Protein AF-A0A819K386-F1 (afdb_monomer)

Radius of gyration: 31.21 Å; Cα contacts (8 Å, |Δi|>4): 264; chains: 1; bounding box: 84×100×68 Å

Solvent-accessible surface area (backbone atoms only — not comparable to full-atom values): 22527 Å² total; per-residue (Å²): 132,86,77,87,92,85,84,91,81,90,86,89,84,83,89,88,89,85,84,90,80,94,75,94,72,89,70,83,78,78,71,75,71,73,75,51,84,67,56,59,53,54,50,51,40,53,53,47,28,66,64,71,70,49,66,102,40,73,66,45,53,52,52,39,51,46,38,70,49,34,3,52,65,77,42,50,87,75,48,75,82,48,53,71,70,42,52,50,53,49,45,56,52,34,33,53,48,51,55,52,44,56,70,71,71,54,86,53,64,70,56,54,54,49,53,53,48,37,50,70,79,38,38,69,60,42,51,50,54,41,47,46,39,23,39,39,19,45,81,68,40,58,102,45,57,61,44,33,47,43,54,45,62,63,47,64,61,49,73,67,58,52,70,63,52,49,58,62,54,47,53,50,51,36,37,56,53,30,3,58,61,38,54,64,81,42,58,89,66,23,58,65,70,61,52,47,48,42,70,75,34,91,80,17,70,59,36,52,26,38,34,57,67,46,43,64,64,50,54,50,56,33,59,78,66,68,50,78,62,88,47,62,64,59,57,52,52,31,39,57,29,23,26,42,30,2,59,61,54,8,57,68,27,70,68,37,48,50,56,40,44,75,74,41,73,73,49,53,64,56,48,53,57,49,49,52,54,50,32,57,73,70,73,45,88,75,85,68,98,78,73,79,73,78,88,69,98,66,84,80,79,78,76,87,72,87,88,89,84,82,80,88,81,87,80,88,81,87,87,84,87,80,90,86,85,84,89,81,90,82,82,87,87,83,90,83,93,78,91,84,82,84,85,80,92,80,87,80,80,84,83,84,83,79,89,82,88,131

Secondary structure (DSSP, 8-state):
---------------------------------PPPHHHHHHHHHHHHHHHHT--S-HHHHHHHHHHHHHTTGGGHHHHTTS-HHHHHHHHHHHHHHHHHHHHHH---HHHHHHHHHHHHHSHHHHHHHHHHHHHHGGGG--S-HHHHHHHHHHTT--HHHHHT-HHHHHHHHHHHHHTGGGGGGGTTTS-HHHHHHHHH-TTSHHHHHHHHHHHHHHHHHHHTTT--TTSHHHHHHHHHHHHHHHHHHHHTSHHHHHHHHHHSTTHHHHHHHHHHHHHHHTT-----TT----S--------------S-------------------------------------PPPPPPPP---

Structure (mmCIF, N/CA/C/O backbone):
data_AF-A0A819K386-F1
#
_entry.id   AF-A0A819K386-F1
#
loop_
_atom_site.group_PDB
_atom_site.id
_atom_site.type_symbol
_atom_site.label_atom_id
_atom_site.label_alt_id
_atom_site.label_comp_id
_atom_site.label_asym_id
_atom_site.label_entity_id
_atom_site.label_seq_id
_atom_site.pdbx_PDB_ins_code
_atom_site.Cartn_x
_atom_site.Cartn_y
_atom_site.Cartn_z
_atom_site.occupancy
_atom_site.B_iso_or_equiv
_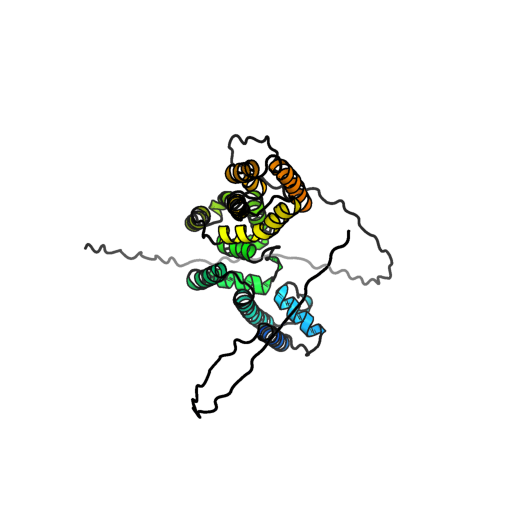atom_site.auth_seq_id
_atom_site.auth_comp_id
_atom_site.auth_asym_id
_atom_site.auth_atom_id
_atom_site.pdbx_PDB_model_num
ATOM 1 N N . MET A 1 1 ? 19.342 -57.384 -34.829 1.00 43.06 1 MET A N 1
ATOM 2 C CA . MET A 1 1 ? 20.432 -56.542 -34.282 1.00 43.06 1 MET A CA 1
ATOM 3 C C . MET A 1 1 ? 19.809 -55.556 -33.295 1.00 43.06 1 MET A C 1
ATOM 5 O O . MET A 1 1 ? 19.532 -54.428 -33.669 1.00 43.06 1 MET A O 1
ATOM 9 N N . GLU A 1 2 ? 19.406 -55.926 -32.080 1.00 42.88 2 GLU A N 1
ATOM 10 C CA . GLU A 1 2 ? 19.800 -57.057 -31.212 1.00 42.88 2 GLU A CA 1
ATOM 11 C C . GLU A 1 2 ? 21.299 -57.144 -30.908 1.00 42.88 2 GLU A C 1
ATOM 13 O O . GLU A 1 2 ? 22.059 -57.638 -31.735 1.00 42.88 2 GLU A O 1
ATOM 18 N N . THR A 1 3 ? 21.631 -56.667 -29.706 1.00 42.44 3 THR A N 1
ATOM 19 C CA . THR A 1 3 ? 22.647 -57.099 -28.717 1.00 42.44 3 THR A CA 1
ATOM 20 C C . THR A 1 3 ? 22.289 -56.283 -27.462 1.00 42.44 3 THR A C 1
ATOM 22 O O . THR A 1 3 ? 22.275 -55.056 -27.538 1.00 42.44 3 THR A O 1
ATOM 25 N N . GLU A 1 4 ? 21.677 -56.849 -26.416 1.00 42.06 4 GLU A N 1
ATOM 26 C CA . GLU A 1 4 ? 22.322 -57.563 -25.287 1.00 42.06 4 GLU A CA 1
ATOM 27 C C . GLU A 1 4 ? 23.453 -56.747 -24.619 1.00 42.06 4 GLU A C 1
ATOM 29 O O . GLU A 1 4 ? 24.396 -56.358 -25.296 1.00 42.06 4 GLU A O 1
ATOM 34 N N . VAL A 1 5 ? 23.345 -56.264 -23.367 1.00 46.22 5 VAL A N 1
ATOM 35 C CA . VAL A 1 5 ? 23.118 -56.891 -22.030 1.00 46.22 5 VAL A CA 1
ATOM 36 C C . VAL A 1 5 ? 24.431 -57.194 -21.282 1.00 46.22 5 VAL A C 1
ATOM 38 O O . VAL A 1 5 ? 25.208 -58.033 -21.711 1.00 46.22 5 VAL A O 1
ATOM 41 N N . CYS A 1 6 ? 24.605 -56.541 -20.121 1.00 36.59 6 CYS A N 1
ATOM 42 C CA . CYS A 1 6 ? 25.357 -56.946 -18.909 1.00 36.59 6 CYS A CA 1
ATOM 43 C C . CYS A 1 6 ? 24.947 -55.947 -17.792 1.00 36.59 6 CYS A C 1
ATOM 45 O O . CYS A 1 6 ? 25.057 -54.749 -18.031 1.00 36.59 6 CYS A O 1
ATOM 47 N N . LYS A 1 7 ? 24.283 -56.248 -16.660 1.00 44.72 7 LYS A N 1
ATOM 48 C CA . LYS A 1 7 ? 24.415 -57.239 -15.556 1.00 44.72 7 LYS A CA 1
ATOM 49 C C . LYS A 1 7 ? 25.536 -56.976 -14.516 1.00 44.72 7 LYS A C 1
ATOM 51 O O . LYS A 1 7 ? 26.703 -57.127 -14.839 1.00 44.72 7 LYS A O 1
ATOM 56 N N . GLU A 1 8 ? 25.086 -56.705 -13.270 1.00 36.28 8 GLU A N 1
ATOM 57 C CA . GLU A 1 8 ? 25.472 -57.338 -11.968 1.00 36.28 8 GLU A CA 1
ATOM 58 C C . GLU A 1 8 ? 26.873 -57.045 -11.335 1.00 36.28 8 GLU A C 1
ATOM 60 O O . GLU A 1 8 ? 27.845 -56.872 -12.053 1.00 36.28 8 GLU A O 1
ATOM 65 N N . THR A 1 9 ? 27.100 -56.956 -9.999 1.00 35.75 9 THR A N 1
ATOM 66 C CA . THR A 1 9 ? 26.223 -57.003 -8.783 1.00 35.75 9 THR A CA 1
ATOM 67 C C . THR A 1 9 ? 26.906 -56.503 -7.476 1.00 35.75 9 THR A C 1
ATOM 69 O O . THR A 1 9 ? 27.925 -57.067 -7.091 1.00 35.75 9 THR A O 1
ATOM 72 N N . SER A 1 10 ? 26.217 -55.641 -6.699 1.00 35.41 10 SER A N 1
ATOM 73 C CA . SER A 1 10 ? 26.019 -55.765 -5.219 1.00 35.41 10 SER A CA 1
ATOM 74 C C . SER A 1 10 ? 27.259 -55.665 -4.254 1.00 35.41 10 SER A C 1
ATOM 76 O O . SER A 1 10 ? 28.308 -55.214 -4.697 1.00 35.41 10 SER A O 1
ATOM 78 N N . PRO A 1 11 ? 27.179 -55.993 -2.928 1.00 61.22 11 PRO A N 1
ATOM 79 C CA . PRO A 1 11 ? 26.565 -55.192 -1.831 1.00 61.22 11 PRO A CA 1
ATOM 80 C C . PRO A 1 11 ? 27.406 -55.099 -0.500 1.00 61.22 11 PRO A C 1
ATOM 82 O O . PRO A 1 11 ? 28.569 -55.482 -0.484 1.00 61.22 11 PRO A O 1
ATOM 85 N N . LEU A 1 12 ? 26.757 -54.721 0.634 1.00 36.84 12 LEU A N 1
ATOM 86 C CA . LEU A 1 12 ? 27.193 -54.773 2.072 1.00 36.84 12 LEU A CA 1
ATOM 87 C C . LEU A 1 12 ? 28.125 -53.617 2.550 1.00 36.84 12 LEU A C 1
ATOM 89 O O . LEU A 1 12 ? 28.782 -52.996 1.730 1.00 36.84 12 LEU A O 1
ATOM 93 N N . SER A 1 13 ? 28.205 -53.203 3.836 1.00 32.97 13 SER A N 1
ATOM 94 C CA . SER A 1 13 ? 27.894 -53.869 5.124 1.00 32.97 13 SER A CA 1
ATOM 95 C C . SER A 1 13 ? 27.471 -52.924 6.287 1.00 32.97 13 SER A C 1
ATOM 97 O O . SER A 1 13 ? 28.030 -51.851 6.470 1.00 32.97 13 SER A O 1
ATOM 99 N N . SER A 1 14 ? 26.538 -53.425 7.107 1.00 37.69 14 SER A N 1
ATOM 100 C CA . SER A 1 14 ? 26.315 -53.334 8.577 1.00 37.69 14 SER A CA 1
ATOM 101 C C . SER A 1 14 ? 27.083 -52.364 9.515 1.00 37.69 14 SER A C 1
ATOM 103 O O . SER A 1 14 ? 28.297 -52.447 9.662 1.00 37.69 14 SER A O 1
ATOM 105 N N . SER A 1 15 ? 26.297 -51.618 10.311 1.00 39.47 15 SER A N 1
ATOM 106 C CA . SER A 1 15 ? 26.176 -51.654 11.796 1.00 39.47 15 SER A CA 1
ATOM 107 C C . SER A 1 15 ? 27.398 -51.824 12.729 1.00 39.47 15 SER A C 1
ATOM 109 O O . SER A 1 15 ? 27.993 -52.897 12.732 1.00 39.47 15 SER A O 1
ATOM 111 N N . GLN A 1 16 ? 27.560 -50.926 13.728 1.00 36.53 16 GLN A N 1
ATOM 112 C CA . GLN A 1 16 ? 27.467 -51.296 15.166 1.00 36.53 16 GLN A CA 1
ATOM 113 C C . GLN A 1 16 ? 27.432 -50.122 16.183 1.00 36.53 16 GLN A C 1
ATOM 115 O O . GLN A 1 16 ? 27.879 -49.010 15.939 1.00 36.53 16 GLN A O 1
ATOM 120 N N . THR A 1 17 ? 26.855 -50.456 17.339 1.00 38.34 17 THR A N 1
ATOM 121 C CA . THR A 1 17 ? 26.572 -49.746 18.606 1.00 38.34 17 THR A CA 1
ATOM 122 C C . THR A 1 17 ? 27.711 -49.024 19.345 1.00 38.34 17 THR A C 1
ATOM 124 O O . THR A 1 17 ? 28.815 -49.553 19.435 1.00 38.34 17 THR A O 1
ATOM 127 N N . SER A 1 18 ? 27.349 -48.008 20.146 1.00 36.72 18 SER A N 1
ATOM 128 C CA . SER A 1 18 ? 27.893 -47.835 21.510 1.00 36.72 18 SER A CA 1
ATOM 129 C C . SER A 1 18 ? 26.856 -47.254 22.492 1.00 36.72 18 SER A C 1
ATOM 131 O O . SER A 1 18 ? 26.054 -46.391 22.142 1.00 36.72 18 SER A O 1
ATOM 133 N N . LEU A 1 19 ? 26.840 -47.772 23.727 1.00 42.84 19 LEU A N 1
ATOM 134 C CA . LEU A 1 19 ? 26.043 -47.246 24.843 1.00 42.84 19 LEU A CA 1
ATOM 135 C C . LEU A 1 19 ? 26.797 -46.124 25.574 1.00 42.84 19 LEU A C 1
ATOM 137 O O . LEU A 1 19 ? 28.006 -46.221 25.762 1.00 42.84 19 LEU A O 1
ATOM 141 N N . GLY A 1 20 ? 26.031 -45.213 26.182 1.00 34.69 20 GLY A N 1
ATOM 142 C CA . GLY A 1 20 ? 26.289 -44.800 27.565 1.00 34.69 20 GLY A CA 1
ATOM 143 C C . GLY A 1 20 ? 26.904 -43.419 27.794 1.00 34.69 20 GLY A C 1
ATOM 144 O O . GLY A 1 20 ? 28.107 -43.228 27.654 1.00 34.69 20 GLY A O 1
ATOM 145 N N . SER A 1 21 ? 26.099 -42.510 28.349 1.00 38.66 21 SER A N 1
ATOM 146 C CA . SER A 1 21 ? 26.422 -41.832 29.617 1.00 38.66 21 SER A CA 1
ATOM 147 C C . SER A 1 21 ? 25.202 -41.105 30.176 1.00 38.66 21 SER A C 1
ATOM 149 O O . SER A 1 21 ? 24.454 -40.466 29.440 1.00 38.66 21 SER A O 1
ATOM 151 N N . ALA A 1 22 ? 25.006 -41.198 31.491 1.00 46.50 22 ALA A N 1
ATOM 152 C CA . ALA A 1 22 ? 24.026 -40.388 32.199 1.00 46.50 22 ALA A CA 1
ATOM 153 C C . ALA A 1 22 ? 24.565 -38.956 32.349 1.00 46.50 22 ALA A C 1
ATOM 155 O O . ALA A 1 22 ? 25.645 -38.757 32.900 1.00 46.50 22 ALA A O 1
ATOM 156 N N . GLY A 1 23 ? 23.801 -37.971 31.879 1.00 35.88 23 GLY A N 1
ATOM 157 C CA . GLY A 1 23 ? 24.116 -36.548 31.991 1.00 35.88 23 GLY A CA 1
ATOM 158 C C . GLY A 1 23 ? 22.859 -35.765 32.346 1.00 35.88 23 GLY A C 1
ATOM 159 O O . GLY A 1 23 ? 22.142 -35.303 31.464 1.00 35.88 23 GLY A O 1
ATOM 160 N N . SER A 1 24 ? 22.564 -35.664 33.642 1.00 46.38 24 SER A N 1
ATOM 161 C CA . SER A 1 24 ? 21.397 -34.941 34.158 1.00 46.38 24 SER A CA 1
ATOM 162 C C . SER A 1 24 ? 21.618 -33.426 34.099 1.00 46.38 24 SER A C 1
ATOM 164 O O . SER A 1 24 ? 21.939 -32.809 35.114 1.00 46.38 24 SER A O 1
ATOM 166 N N . ASN A 1 25 ? 21.403 -32.821 32.931 1.00 35.81 25 ASN A N 1
ATOM 167 C CA . ASN A 1 25 ? 21.326 -31.367 32.801 1.00 35.81 25 ASN A CA 1
ATOM 168 C C . ASN A 1 25 ? 19.865 -30.907 32.879 1.00 35.81 25 ASN A C 1
ATOM 170 O O . ASN A 1 25 ? 19.107 -31.030 31.918 1.00 35.81 25 ASN A O 1
ATOM 174 N N . HIS A 1 26 ? 19.488 -30.328 34.021 1.00 43.06 26 HIS A N 1
ATOM 175 C CA . HIS A 1 26 ? 18.321 -29.451 34.123 1.00 43.06 26 HIS A CA 1
ATOM 176 C C . HIS A 1 26 ? 18.623 -28.131 33.399 1.00 43.06 26 HIS A C 1
ATOM 178 O O . HIS A 1 26 ? 18.918 -27.113 34.020 1.00 43.06 26 HIS A O 1
ATOM 184 N N . ASN A 1 27 ? 18.531 -28.150 32.071 1.00 34.44 27 ASN A N 1
ATOM 185 C CA . ASN A 1 27 ? 18.290 -26.929 31.322 1.00 34.44 27 ASN A CA 1
ATOM 186 C C . ASN A 1 27 ? 16.780 -26.701 31.324 1.00 34.44 27 ASN A C 1
ATOM 188 O O . ASN A 1 27 ? 16.033 -27.439 30.681 1.00 34.44 27 ASN A O 1
ATOM 192 N N . HIS A 1 28 ? 16.334 -25.684 32.060 1.00 43.47 28 HIS A N 1
ATOM 193 C CA . HIS A 1 28 ? 15.043 -25.068 31.791 1.00 43.47 28 HIS A CA 1
ATOM 194 C C . HIS A 1 28 ? 15.151 -24.363 30.438 1.00 43.47 28 HIS A C 1
ATOM 196 O O . HIS A 1 28 ? 15.495 -23.186 30.365 1.00 43.47 28 HIS A O 1
ATOM 202 N N . ASP A 1 29 ? 14.872 -25.105 29.366 1.00 39.62 29 ASP A N 1
ATOM 203 C CA . ASP A 1 29 ? 14.497 -24.514 28.089 1.00 39.62 29 ASP A CA 1
ATOM 204 C C . ASP A 1 29 ? 13.148 -23.814 28.291 1.00 39.62 29 ASP A C 1
ATOM 206 O O . ASP A 1 29 ? 12.079 -24.359 28.002 1.00 39.62 29 ASP A O 1
ATOM 210 N N . GLU A 1 30 ? 13.199 -22.567 28.767 1.00 43.12 30 GLU A N 1
ATOM 211 C CA . GLU A 1 30 ? 12.149 -21.576 28.536 1.00 43.12 30 GLU A CA 1
ATOM 212 C C . GLU A 1 30 ? 12.129 -21.211 27.044 1.00 43.12 30 GLU A C 1
ATOM 214 O O . GLU A 1 30 ? 12.305 -20.065 26.630 1.00 43.12 30 GLU A O 1
ATOM 219 N N . THR A 1 31 ? 11.854 -22.221 26.217 1.00 39.06 31 THR A N 1
ATOM 220 C CA . THR A 1 31 ? 11.287 -22.049 24.886 1.00 39.06 31 THR A CA 1
ATOM 221 C C . THR A 1 31 ? 9.894 -21.459 25.078 1.00 39.06 31 THR A C 1
ATOM 223 O O . THR A 1 31 ? 8.875 -22.149 25.061 1.00 39.06 31 THR A O 1
ATOM 226 N N . SER A 1 32 ? 9.872 -20.145 25.319 1.00 44.69 32 SER A N 1
ATOM 227 C CA . SER A 1 32 ? 8.682 -19.307 25.314 1.00 44.69 32 SER A CA 1
ATOM 228 C C . SER A 1 32 ? 8.041 -19.459 23.942 1.00 44.69 32 SER A C 1
ATOM 230 O O . SER A 1 32 ? 8.435 -18.827 22.959 1.00 44.69 32 SER A O 1
ATOM 232 N N . SER A 1 33 ? 7.123 -20.419 23.858 1.00 43.25 33 SER A N 1
ATOM 233 C CA . SER A 1 33 ? 6.492 -20.826 22.616 1.00 43.25 33 SER A CA 1
ATOM 234 C C . SER A 1 33 ? 5.561 -19.703 22.200 1.00 43.25 33 SER A C 1
ATOM 236 O O . SER A 1 33 ? 4.433 -19.594 22.679 1.00 43.25 33 SER A O 1
ATOM 238 N N . MET A 1 34 ? 6.083 -18.827 21.336 1.00 43.94 34 MET A N 1
ATOM 239 C CA . MET A 1 34 ? 5.363 -17.671 20.816 1.00 43.94 34 MET A CA 1
ATOM 240 C C . MET A 1 34 ? 3.961 -18.110 20.379 1.00 43.94 34 MET A C 1
ATOM 242 O O . MET A 1 34 ? 3.846 -18.981 19.507 1.00 43.94 34 MET A O 1
ATOM 246 N N . PRO A 1 35 ? 2.892 -17.574 21.002 1.00 54.25 35 PRO A N 1
ATOM 247 C CA . PRO A 1 35 ? 1.556 -18.113 20.830 1.00 54.25 35 PRO A CA 1
ATOM 248 C C . PRO A 1 35 ? 1.169 -18.030 19.358 1.00 54.25 35 PRO A C 1
ATOM 250 O O . PRO A 1 35 ? 1.222 -16.954 18.747 1.00 54.25 35 PRO A O 1
ATOM 253 N N . SER A 1 36 ? 0.812 -19.193 18.800 1.00 68.25 36 SER A N 1
ATOM 254 C CA . SER A 1 36 ? 0.567 -19.363 17.366 1.00 68.25 36 SER A CA 1
ATOM 255 C C . SER A 1 36 ? -0.401 -18.308 16.827 1.00 68.25 36 SER A C 1
ATOM 257 O O . SER A 1 36 ? -1.254 -17.793 17.553 1.00 68.25 36 SER A O 1
ATOM 259 N N . SER A 1 37 ? -0.328 -18.008 15.530 1.00 65.19 37 SER A N 1
ATOM 260 C CA . SER A 1 37 ? -1.163 -16.964 14.920 1.00 65.19 37 SER A CA 1
ATOM 261 C C . SER A 1 37 ? -2.677 -17.198 15.060 1.00 65.19 37 SER A C 1
ATOM 263 O O . SER A 1 37 ? -3.445 -16.249 14.975 1.00 65.19 37 SER A O 1
ATOM 265 N N . LYS A 1 38 ? -3.122 -18.426 15.355 1.00 72.88 38 LYS A N 1
ATOM 266 C CA . LYS A 1 38 ? -4.527 -18.726 15.685 1.00 72.88 38 LYS A CA 1
ATOM 267 C C . LYS A 1 38 ? -4.911 -18.336 17.120 1.00 72.88 38 LYS A C 1
ATOM 269 O O . LYS A 1 38 ? -6.067 -18.035 17.382 1.00 72.88 38 LYS A O 1
ATOM 274 N N . SER A 1 39 ? -3.951 -18.315 18.044 1.00 82.94 39 SER A N 1
ATOM 275 C CA . SER A 1 39 ? -4.187 -18.071 19.472 1.00 82.94 39 SER A CA 1
ATOM 276 C C . SER A 1 39 ? -4.623 -16.636 19.780 1.00 82.94 39 SER A C 1
ATOM 278 O O . SER A 1 39 ? -5.446 -16.440 20.666 1.00 82.94 39 SER A O 1
ATOM 280 N N . TYR A 1 40 ? -4.080 -15.637 19.073 1.00 84.38 40 TYR A N 1
ATOM 281 C CA . TYR A 1 40 ? -4.401 -14.225 19.338 1.00 84.38 40 TYR A CA 1
ATOM 282 C C . TYR A 1 40 ? -5.704 -13.776 18.657 1.00 84.38 40 TYR A C 1
ATOM 284 O O . TYR A 1 40 ? -6.407 -12.913 19.180 1.00 84.38 40 TYR A O 1
ATOM 292 N N . GLU A 1 41 ? -6.059 -14.378 17.515 1.00 88.06 41 GLU A N 1
ATOM 293 C CA . GLU A 1 41 ? -7.345 -14.129 16.855 1.00 88.06 41 GLU A CA 1
ATOM 294 C C . GLU A 1 41 ? -8.500 -14.579 17.762 1.00 88.06 41 GLU A C 1
ATOM 296 O O . GLU A 1 41 ? -9.407 -13.798 18.038 1.00 88.06 41 GLU A O 1
ATOM 301 N N . GLU A 1 42 ? -8.421 -15.797 18.307 1.00 91.19 42 GLU A N 1
ATOM 302 C CA . GLU A 1 42 ? -9.433 -16.338 19.223 1.00 91.19 42 GLU A CA 1
ATOM 303 C C . GLU A 1 42 ? -9.462 -15.593 20.581 1.00 91.19 42 GLU A C 1
ATOM 305 O O . GLU A 1 42 ? -10.538 -15.424 21.160 1.00 91.19 42 GLU A O 1
ATOM 310 N N . GLU A 1 43 ? -8.331 -15.057 21.070 1.00 91.56 43 GLU A N 1
ATOM 311 C CA . GLU A 1 43 ? -8.312 -14.144 22.231 1.00 91.56 43 GLU A CA 1
ATOM 312 C C . GLU A 1 43 ? -9.080 -12.842 21.931 1.00 91.56 43 GLU A C 1
ATOM 314 O O . GLU A 1 43 ? -9.923 -12.411 22.724 1.00 91.56 43 GLU A O 1
ATOM 319 N N . CYS A 1 44 ? -8.838 -12.230 20.767 1.00 90.12 44 CYS A N 1
ATOM 320 C CA . CYS A 1 44 ? -9.537 -11.020 20.339 1.00 90.12 44 CYS A CA 1
ATOM 321 C C . CYS A 1 44 ? -11.047 -11.266 20.189 1.00 90.12 44 CYS A C 1
ATOM 323 O O . CYS A 1 44 ? -11.843 -10.523 20.767 1.00 90.12 44 CYS A O 1
ATOM 325 N N . ILE A 1 45 ? -11.444 -12.353 19.516 1.00 90.69 45 ILE A N 1
ATOM 326 C CA . ILE A 1 45 ? -12.845 -12.791 19.386 1.00 90.69 45 ILE A CA 1
ATOM 327 C C . ILE A 1 45 ? -13.488 -12.958 20.772 1.00 90.69 45 ILE A C 1
ATOM 329 O O . ILE A 1 45 ? -14.568 -12.421 21.019 1.00 90.69 45 ILE A O 1
ATOM 333 N N . SER A 1 46 ? -12.800 -13.619 21.708 1.00 91.62 46 SER A N 1
ATOM 334 C CA . SER A 1 46 ? -13.285 -13.817 23.082 1.00 91.62 46 SER A CA 1
ATOM 335 C C . SER A 1 46 ? -13.516 -12.493 23.822 1.00 91.62 46 SER A C 1
ATOM 337 O O . SER A 1 46 ? -14.504 -12.341 24.543 1.00 91.62 46 SER A O 1
ATOM 339 N N . ARG A 1 47 ? -12.643 -11.496 23.624 1.00 92.44 47 ARG A N 1
ATOM 340 C CA . ARG A 1 47 ? -12.803 -10.150 24.202 1.00 92.44 47 ARG A CA 1
ATOM 341 C C . ARG A 1 47 ? -13.943 -9.367 23.543 1.00 92.44 47 ARG A C 1
ATOM 343 O O . ARG A 1 47 ? -14.683 -8.681 24.246 1.00 92.44 47 ARG A O 1
ATOM 350 N N . ILE A 1 48 ? -14.135 -9.506 22.229 1.00 90.56 48 ILE A N 1
ATOM 351 C CA . ILE A 1 48 ? -15.283 -8.931 21.508 1.00 90.56 48 ILE A CA 1
ATOM 352 C C . ILE A 1 48 ? -16.598 -9.513 22.052 1.00 90.56 48 ILE A C 1
ATOM 354 O O . ILE A 1 48 ? -17.536 -8.758 22.306 1.00 90.56 48 ILE A O 1
ATOM 358 N N . PHE A 1 49 ? -16.659 -10.824 22.319 1.00 91.62 49 PHE A N 1
ATOM 359 C CA . PHE A 1 49 ? -17.846 -11.470 22.900 1.00 91.62 49 PHE A CA 1
ATOM 360 C C . PHE A 1 49 ? -18.200 -10.910 24.276 1.00 91.62 49 PHE A C 1
ATOM 362 O O . PHE A 1 49 ? -19.370 -10.644 24.540 1.00 91.62 49 PHE A O 1
ATOM 369 N N . GLN A 1 50 ? -17.201 -10.682 25.133 1.00 90.62 50 GLN A N 1
ATOM 370 C CA . GLN A 1 50 ? -17.407 -10.102 26.464 1.00 90.62 50 GLN A CA 1
ATOM 371 C C . GLN A 1 50 ? -17.964 -8.673 26.399 1.00 90.62 50 GLN A C 1
ATOM 373 O O . GLN A 1 50 ? -18.856 -8.334 27.176 1.00 90.62 50 GLN A O 1
ATOM 378 N N . VAL A 1 51 ? -17.467 -7.839 25.476 1.00 88.69 51 VAL A N 1
ATOM 379 C CA . VAL A 1 51 ? -17.947 -6.455 25.309 1.00 88.69 51 VAL A CA 1
ATOM 380 C C . VAL A 1 51 ? -19.362 -6.423 24.733 1.00 88.69 51 VAL A C 1
ATOM 382 O O . VAL A 1 51 ? -20.231 -5.759 25.293 1.00 88.69 51 VAL A O 1
ATOM 385 N N . LEU A 1 52 ? -19.612 -7.176 23.660 1.00 88.50 52 LEU A N 1
ATOM 386 C CA . LEU A 1 52 ? -20.900 -7.191 22.957 1.00 88.50 52 LEU A CA 1
ATOM 387 C C . LEU A 1 52 ? -21.950 -8.118 23.599 1.00 88.50 52 LEU A C 1
ATOM 389 O O . LEU A 1 52 ? -23.080 -8.178 23.120 1.00 88.50 52 LEU A O 1
ATOM 393 N N . LYS A 1 53 ? -21.589 -8.836 24.674 1.00 90.94 53 LYS A N 1
ATOM 394 C CA . LYS A 1 53 ? -22.422 -9.829 25.387 1.00 90.94 53 LYS A CA 1
ATOM 395 C C . LYS A 1 53 ? -22.967 -10.931 24.467 1.00 90.94 53 LYS A C 1
ATOM 397 O O . LYS A 1 53 ? -24.083 -11.416 24.650 1.00 90.94 53 LYS A O 1
ATOM 402 N N . LEU A 1 54 ? -22.170 -11.325 23.475 1.00 87.88 54 LEU A N 1
ATOM 403 C CA . LEU A 1 54 ? -22.515 -12.382 22.527 1.00 87.88 54 LEU A CA 1
ATOM 404 C C . LEU A 1 54 ? -22.315 -13.767 23.157 1.00 87.88 54 LEU A C 1
ATOM 406 O O . LEU A 1 54 ? -21.405 -13.975 23.960 1.00 87.88 54 LEU A O 1
ATOM 410 N N . CYS A 1 55 ? -23.150 -14.730 22.767 1.00 90.38 55 CYS A N 1
ATOM 411 C CA . CYS A 1 55 ? -22.940 -16.139 23.093 1.00 90.38 55 CYS A CA 1
ATOM 412 C C . CYS A 1 55 ? -21.821 -16.751 22.229 1.00 90.38 55 CYS A C 1
ATOM 414 O O . CYS A 1 55 ? -21.512 -16.243 21.153 1.00 90.38 55 CYS A O 1
ATOM 416 N N . ASP A 1 56 ? -21.230 -17.870 22.662 1.00 92.19 56 ASP A N 1
ATOM 417 C CA . ASP A 1 56 ? -20.269 -18.616 21.836 1.00 92.19 56 ASP A CA 1
ATOM 418 C C . ASP A 1 56 ? -20.998 -19.396 20.727 1.00 92.19 56 ASP A C 1
ATOM 420 O O . ASP A 1 56 ? -21.257 -20.595 20.831 1.00 92.19 56 ASP A O 1
ATOM 424 N N . SER A 1 57 ? -21.397 -18.678 19.676 1.00 92.94 57 SER A N 1
ATOM 425 C CA . SER A 1 57 ? -22.072 -19.222 18.498 1.00 92.94 57 SER A CA 1
ATOM 426 C C . SER A 1 57 ? -21.259 -18.989 17.223 1.00 92.94 57 SER A C 1
ATOM 428 O O . SER A 1 57 ? -20.410 -18.097 17.154 1.00 92.94 57 SER A O 1
ATOM 430 N N . CYS A 1 58 ? -21.546 -19.770 16.176 1.00 91.00 58 CYS A N 1
ATOM 431 C CA . CYS A 1 58 ? -20.934 -19.572 14.860 1.00 91.00 58 CYS A CA 1
ATOM 432 C C . CYS A 1 58 ? -21.204 -18.154 14.318 1.00 91.00 58 CYS A C 1
ATOM 434 O O . CYS A 1 58 ? -20.282 -17.490 13.849 1.00 91.00 58 CYS A O 1
ATOM 436 N N . GLU A 1 59 ? -22.436 -17.656 14.474 1.00 90.81 59 GLU A N 1
ATOM 437 C CA . GLU A 1 59 ? -22.828 -16.315 14.026 1.00 90.81 59 GLU A CA 1
ATOM 438 C C . GLU A 1 59 ? -22.061 -15.223 14.782 1.00 90.81 59 GLU A C 1
ATOM 440 O O . GLU A 1 59 ? -21.523 -14.294 14.185 1.00 90.81 59 GLU A O 1
ATOM 445 N N . SER A 1 60 ? -21.895 -15.382 16.096 1.00 89.19 60 SER A N 1
ATOM 446 C CA . SER A 1 60 ? -21.086 -14.474 16.911 1.00 89.19 60 SER A CA 1
ATOM 447 C C . SER A 1 60 ? -19.625 -14.443 16.448 1.00 89.19 60 SER A C 1
ATOM 449 O O . SER A 1 60 ? -19.053 -13.359 16.333 1.00 89.19 60 SER A O 1
ATOM 451 N N . LYS A 1 61 ? -19.025 -15.595 16.097 1.00 90.56 61 LYS A N 1
ATOM 452 C CA . LYS A 1 61 ? -17.658 -15.656 15.531 1.00 90.56 61 LYS A CA 1
ATOM 453 C C . LYS A 1 61 ? -17.566 -14.949 14.181 1.00 90.56 61 LYS A C 1
ATOM 455 O O . LYS A 1 61 ? -16.570 -14.276 13.922 1.00 90.56 61 LYS A O 1
ATOM 460 N N . ILE A 1 62 ? -18.599 -15.057 13.345 1.00 90.06 62 ILE A N 1
ATOM 461 C CA . ILE A 1 62 ? -18.694 -14.326 12.074 1.00 90.06 62 ILE A CA 1
ATOM 462 C C . ILE A 1 62 ? -18.759 -12.813 12.331 1.00 90.06 62 ILE A C 1
ATOM 464 O O . ILE A 1 62 ? -18.008 -12.070 11.703 1.00 90.06 62 ILE A O 1
ATOM 468 N N . ILE A 1 63 ? -19.573 -12.353 13.286 1.00 88.12 63 ILE A N 1
ATOM 469 C CA . ILE A 1 63 ? -19.670 -10.935 13.677 1.00 88.12 63 ILE A CA 1
ATOM 470 C C . ILE A 1 63 ? -18.324 -10.404 14.192 1.00 88.12 63 ILE A C 1
ATOM 472 O O . ILE A 1 63 ? -17.859 -9.364 13.728 1.00 88.12 63 ILE A O 1
ATOM 476 N N . ALA A 1 64 ? -17.659 -11.126 15.100 1.00 90.12 64 ALA A N 1
ATOM 477 C CA . ALA A 1 64 ? -16.357 -10.716 15.629 1.00 90.12 64 ALA A CA 1
ATOM 478 C C . ALA A 1 64 ? -15.285 -10.633 14.528 1.00 90.12 64 ALA A C 1
ATOM 480 O O . ALA A 1 64 ? -14.576 -9.633 14.439 1.00 90.12 64 ALA A O 1
ATOM 481 N N . ARG A 1 65 ? -15.224 -11.619 13.622 1.00 90.62 65 ARG A N 1
ATOM 482 C CA . ARG A 1 65 ? -14.319 -11.575 12.460 1.00 90.62 65 ARG A CA 1
ATOM 483 C C . ARG A 1 65 ? -14.650 -10.431 11.497 1.00 90.62 65 ARG A C 1
ATOM 485 O O . ARG A 1 65 ? -13.731 -9.777 11.015 1.00 90.62 65 ARG A O 1
ATOM 492 N N . ARG A 1 66 ? -15.932 -10.132 11.249 1.00 89.19 66 ARG A N 1
ATOM 493 C CA . ARG A 1 66 ? -16.343 -8.961 10.447 1.00 89.19 66 ARG A CA 1
ATOM 494 C C . ARG A 1 66 ? -15.880 -7.649 11.081 1.00 89.19 66 ARG A C 1
ATOM 496 O O . ARG A 1 66 ? -15.342 -6.820 10.360 1.00 89.19 66 ARG A O 1
ATOM 503 N N . LEU A 1 67 ? -15.999 -7.492 12.401 1.00 88.19 67 LEU A N 1
ATOM 504 C CA . LEU A 1 67 ? -15.465 -6.331 13.131 1.00 88.19 67 LEU A CA 1
ATOM 505 C C . LEU A 1 67 ? -13.937 -6.219 13.023 1.00 88.19 67 LEU A C 1
ATOM 507 O O . LEU A 1 67 ? -13.410 -5.122 12.884 1.00 88.19 67 LEU A O 1
ATOM 511 N N . MET A 1 68 ? -13.221 -7.344 13.062 1.00 88.88 68 MET A N 1
ATOM 512 C CA . MET A 1 68 ? -11.756 -7.374 12.962 1.00 88.88 68 MET A CA 1
ATOM 513 C C . MET A 1 68 ? -11.239 -7.038 11.554 1.00 88.88 68 MET A C 1
ATOM 515 O O . MET A 1 68 ? -10.175 -6.437 11.435 1.00 88.88 68 MET A O 1
ATOM 519 N N . ILE A 1 69 ? -11.981 -7.398 10.500 1.00 86.94 69 ILE A N 1
ATOM 520 C CA . ILE A 1 69 ? -11.601 -7.148 9.097 1.00 86.94 69 ILE A CA 1
ATOM 521 C C . ILE A 1 69 ? -12.115 -5.783 8.611 1.00 86.94 69 ILE A C 1
ATOM 523 O O . ILE A 1 69 ? -11.363 -5.002 8.031 1.00 86.94 69 ILE A O 1
ATOM 527 N N . ASN A 1 70 ? -13.392 -5.483 8.856 1.00 86.31 70 ASN A N 1
ATOM 528 C CA . ASN A 1 70 ? -14.086 -4.311 8.314 1.00 86.31 70 ASN A CA 1
ATOM 529 C C . ASN A 1 70 ? -14.168 -3.146 9.321 1.00 86.31 70 ASN A C 1
ATOM 531 O O . ASN A 1 70 ? -14.691 -2.085 8.990 1.00 86.31 70 ASN A O 1
ATOM 535 N N . GLY A 1 71 ? -13.665 -3.317 10.544 1.00 87.19 71 GLY A N 1
ATOM 536 C CA . GLY A 1 71 ? -13.731 -2.305 11.594 1.00 87.19 71 GLY A CA 1
ATOM 537 C C . GLY A 1 71 ? -15.138 -2.088 12.157 1.00 87.19 71 GLY A C 1
ATOM 538 O O . GLY A 1 71 ? -16.109 -2.767 11.810 1.00 87.19 71 GLY A O 1
ATOM 539 N N . ILE A 1 72 ? -15.233 -1.105 13.051 1.00 85.31 72 ILE A N 1
ATOM 540 C CA . ILE A 1 72 ? -16.462 -0.717 13.755 1.00 85.31 72 ILE A CA 1
ATOM 541 C C . ILE A 1 72 ? -17.563 -0.254 12.786 1.00 85.31 72 ILE A C 1
ATOM 543 O O . ILE A 1 72 ? -18.665 -0.795 12.826 1.00 85.31 72 ILE A O 1
ATOM 547 N N . GLN A 1 73 ? -17.307 0.720 11.905 1.00 82.31 73 GLN A N 1
ATOM 548 C CA . GLN A 1 73 ? -18.386 1.364 11.134 1.00 82.31 73 GLN A CA 1
ATOM 549 C C . GLN A 1 73 ? -19.144 0.415 10.199 1.00 82.31 73 GLN A C 1
ATOM 551 O O . GLN A 1 73 ? -20.347 0.572 10.015 1.00 82.31 73 GLN A O 1
ATOM 556 N N . ASN A 1 74 ? -18.479 -0.612 9.672 1.00 76.19 74 ASN A N 1
ATOM 557 C CA . ASN A 1 74 ? -19.095 -1.595 8.780 1.00 76.19 74 ASN A CA 1
ATOM 558 C C . ASN A 1 74 ? -19.934 -2.667 9.514 1.00 76.19 74 ASN A C 1
ATOM 560 O O . ASN A 1 74 ? -20.363 -3.641 8.896 1.00 76.19 74 ASN A O 1
ATOM 564 N N . CYS A 1 75 ? -20.166 -2.510 10.823 1.00 79.06 75 CYS A N 1
ATOM 565 C CA . CYS A 1 75 ? -20.987 -3.399 11.655 1.00 79.06 75 CYS A CA 1
ATOM 566 C C . CYS A 1 75 ? -22.098 -2.636 12.412 1.00 79.06 75 CYS A C 1
ATOM 568 O O . CYS A 1 75 ? -22.436 -3.000 13.541 1.00 79.06 75 CYS A O 1
ATOM 570 N N . GLY A 1 76 ? -22.639 -1.568 11.806 1.00 75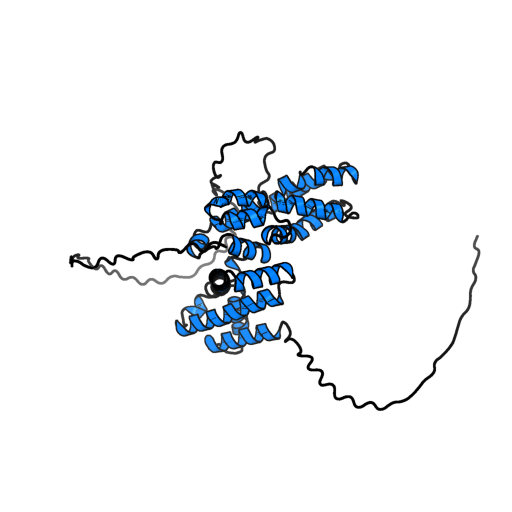.44 76 GLY A N 1
ATOM 571 C CA . GLY A 1 76 ? -23.598 -0.628 12.413 1.00 75.44 76 GLY A CA 1
ATOM 572 C C . GLY A 1 76 ? -24.729 -1.288 13.210 1.00 75.44 76 GLY A C 1
ATOM 573 O O . GLY A 1 76 ? -24.883 -0.990 14.393 1.00 75.44 76 GLY A O 1
ATOM 574 N N . ASP A 1 77 ? -25.427 -2.256 12.615 1.00 81.00 77 ASP A N 1
ATOM 575 C CA . ASP A 1 77 ? -26.571 -2.981 13.193 1.00 81.00 77 ASP A CA 1
ATOM 576 C C . ASP A 1 77 ? -26.280 -3.590 14.584 1.00 81.00 77 ASP A C 1
ATOM 578 O O . ASP A 1 77 ? -27.147 -3.659 15.455 1.00 81.00 77 ASP A O 1
ATOM 582 N N . VAL A 1 78 ? -25.035 -4.028 14.813 1.00 77.00 78 VAL A N 1
ATOM 583 C CA . VAL A 1 78 ? -24.577 -4.644 16.074 1.00 77.00 78 VAL A CA 1
ATOM 584 C C . VAL A 1 78 ? -24.225 -3.581 17.128 1.00 77.00 78 VAL A C 1
ATOM 586 O O . VAL A 1 78 ? -24.218 -3.857 18.330 1.00 77.00 78 VAL A O 1
ATOM 589 N N . LEU A 1 79 ? -23.930 -2.358 16.681 1.00 80.50 79 LEU A N 1
ATOM 590 C CA . LEU A 1 79 ? -23.394 -1.248 17.470 1.00 80.50 79 LEU A CA 1
ATOM 591 C C . LEU A 1 79 ? -24.441 -0.209 17.873 1.00 80.50 79 LEU A C 1
ATOM 593 O O . LEU A 1 79 ? -24.216 0.511 18.848 1.00 80.50 79 LEU A O 1
ATOM 597 N N . GLU A 1 80 ? -25.579 -0.139 17.180 1.00 84.12 80 GLU A N 1
ATOM 598 C CA . GLU A 1 80 ? -26.715 0.712 17.567 1.00 84.12 80 GLU A CA 1
ATOM 599 C C . GLU A 1 80 ? -27.214 0.403 18.987 1.00 84.12 80 GLU A C 1
ATOM 601 O O . GLU A 1 80 ? -27.619 1.304 19.718 1.00 84.12 80 GLU A O 1
ATOM 606 N N . GLN A 1 81 ? -27.113 -0.860 19.412 1.00 82.62 81 GLN A N 1
ATOM 607 C CA . GLN A 1 81 ? -27.537 -1.325 20.737 1.00 82.62 81 GLN A CA 1
ATOM 608 C C . GLN A 1 81 ? -26.469 -1.138 21.835 1.00 82.62 81 GLN A C 1
ATOM 610 O O . GLN A 1 81 ? -26.731 -1.434 23.002 1.00 82.62 81 GLN A O 1
ATOM 615 N N . GLN A 1 82 ? -25.259 -0.682 21.490 1.00 86.81 82 GLN A N 1
ATOM 616 C CA . GLN A 1 82 ? -24.117 -0.634 22.411 1.00 86.81 82 GLN A CA 1
ATOM 617 C C . GLN A 1 82 ? -23.957 0.735 23.072 1.00 86.81 82 GLN A C 1
ATOM 619 O O . GLN A 1 82 ? -24.121 1.781 22.440 1.00 86.81 82 GLN A O 1
ATOM 624 N N . THR A 1 83 ? -23.558 0.733 24.347 1.00 88.06 83 THR A N 1
ATOM 625 C CA . THR A 1 83 ? -23.235 1.978 25.055 1.00 88.06 83 THR A CA 1
ATOM 626 C C . THR A 1 83 ? -21.938 2.587 24.521 1.00 88.06 83 THR A C 1
ATOM 628 O O . THR A 1 83 ? -21.071 1.878 24.010 1.00 88.06 83 THR A O 1
ATOM 631 N N . GLU A 1 84 ? -21.754 3.896 24.698 1.00 90.00 84 GLU A N 1
ATOM 632 C CA . GLU A 1 84 ? -20.510 4.574 24.302 1.00 90.00 84 GLU A CA 1
ATOM 633 C C . GLU A 1 84 ? -19.271 3.989 25.007 1.00 90.00 84 GLU A C 1
ATOM 635 O O . GLU A 1 84 ? -18.196 3.852 24.423 1.00 90.00 84 GLU A O 1
ATOM 640 N N . THR A 1 85 ? -19.444 3.530 26.248 1.00 91.12 85 THR A N 1
ATOM 641 C CA . THR A 1 85 ? -18.415 2.805 27.003 1.00 91.12 85 THR A CA 1
ATOM 642 C C . THR A 1 85 ? -18.026 1.486 26.330 1.00 91.12 85 THR A C 1
ATOM 644 O O . THR A 1 85 ? -16.852 1.117 26.338 1.00 91.12 85 THR A O 1
ATOM 647 N N . ASP A 1 86 ? -18.983 0.767 25.746 1.00 90.00 86 ASP A N 1
ATOM 648 C CA . ASP A 1 86 ? -18.728 -0.516 25.087 1.00 90.00 86 ASP A CA 1
ATOM 649 C C . ASP A 1 86 ? -18.135 -0.314 23.684 1.00 90.00 86 ASP A C 1
ATOM 651 O O . ASP A 1 86 ? -17.184 -1.009 23.327 1.00 90.00 86 ASP A O 1
ATOM 655 N N . LYS A 1 87 ? -18.572 0.721 22.949 1.00 90.62 87 LYS A N 1
ATOM 656 C CA . LYS A 1 87 ? -17.931 1.166 21.697 1.00 90.62 87 LYS A CA 1
ATOM 657 C C . LYS A 1 87 ? -16.460 1.530 21.910 1.00 90.62 87 LYS A C 1
ATOM 659 O O . LYS A 1 87 ? -15.604 1.068 21.156 1.00 90.62 87 LYS A O 1
ATOM 664 N N . LYS A 1 88 ? -16.141 2.273 22.978 1.00 93.56 88 LYS A N 1
ATOM 665 C CA . LYS A 1 88 ? -14.754 2.601 23.340 1.00 93.56 88 LYS A CA 1
ATOM 666 C C . LYS A 1 88 ? -13.918 1.354 23.651 1.00 93.56 88 LYS A C 1
ATOM 668 O O . LYS A 1 88 ? -12.838 1.200 23.089 1.00 93.56 88 LYS A O 1
ATOM 673 N N . LYS A 1 89 ? -14.420 0.430 24.483 1.00 93.88 89 LYS A N 1
ATOM 674 C CA . LYS A 1 89 ? -13.718 -0.841 24.769 1.00 93.88 89 LYS A CA 1
ATOM 675 C C . LYS A 1 89 ? -13.482 -1.665 23.504 1.00 93.88 89 LYS A C 1
ATOM 677 O O . LYS A 1 89 ? -12.425 -2.276 23.367 1.00 93.88 89 LYS A O 1
ATOM 682 N N . LEU A 1 90 ? -14.462 -1.706 22.599 1.00 92.94 90 LEU A N 1
ATOM 683 C CA . LEU A 1 90 ? -14.343 -2.412 21.328 1.00 92.94 90 LEU A CA 1
ATOM 684 C C . LEU A 1 90 ? -13.254 -1.787 20.450 1.00 92.94 90 LEU A C 1
ATOM 686 O O . LEU A 1 90 ? -12.427 -2.517 19.910 1.00 92.94 90 LEU A O 1
ATOM 690 N N . LEU A 1 91 ? -13.203 -0.454 20.368 1.00 94.38 91 LEU A N 1
ATOM 691 C CA . LEU A 1 91 ? -12.132 0.263 19.678 1.00 94.38 91 LEU A CA 1
ATOM 692 C C . LEU A 1 91 ? -10.761 -0.071 20.275 1.00 94.38 91 LEU A C 1
ATOM 694 O O . LEU A 1 91 ? -9.851 -0.414 19.528 1.00 94.38 91 LEU A O 1
ATOM 698 N N . ASP A 1 92 ? -10.617 -0.061 21.602 1.00 95.88 92 ASP A N 1
ATOM 699 C CA . ASP A 1 92 ? -9.358 -0.419 22.269 1.00 95.88 92 ASP A CA 1
ATOM 700 C C . ASP A 1 92 ? -8.928 -1.873 21.961 1.00 95.88 92 ASP A C 1
ATOM 702 O O . ASP A 1 92 ? -7.750 -2.131 21.704 1.00 95.88 92 ASP A O 1
ATOM 706 N N . ILE A 1 93 ? -9.871 -2.826 21.913 1.00 94.19 93 ILE A N 1
ATOM 707 C CA . ILE A 1 93 ? -9.609 -4.222 21.506 1.00 94.19 93 ILE A CA 1
ATOM 708 C C . ILE A 1 93 ? -9.158 -4.299 20.042 1.00 94.19 93 ILE A C 1
ATOM 710 O O . ILE A 1 93 ? -8.163 -4.961 19.740 1.00 94.19 93 ILE A O 1
ATOM 714 N N . LEU A 1 94 ? -9.856 -3.614 19.134 1.00 94.25 94 LEU A N 1
ATOM 715 C CA . LEU A 1 94 ? -9.538 -3.624 17.706 1.00 94.25 94 LEU A CA 1
ATOM 716 C C . LEU A 1 94 ? -8.203 -2.921 17.415 1.00 94.25 94 LEU A C 1
ATOM 718 O O . LEU A 1 94 ? -7.430 -3.411 16.598 1.00 94.25 94 LEU A O 1
ATOM 722 N N . LYS A 1 95 ? -7.855 -1.849 18.140 1.00 95.50 95 LYS A N 1
ATOM 723 C CA . LYS A 1 95 ? -6.528 -1.211 18.065 1.00 95.50 95 LYS A CA 1
ATOM 724 C C . LYS A 1 95 ? -5.405 -2.164 18.487 1.00 95.50 95 LYS A C 1
ATOM 726 O O . LYS A 1 95 ? -4.346 -2.157 17.863 1.00 95.50 95 LYS A O 1
ATOM 731 N N . ILE A 1 96 ? -5.619 -2.995 19.512 1.00 94.88 96 ILE A N 1
ATOM 732 C CA . ILE A 1 96 ? -4.661 -4.046 19.904 1.00 94.88 96 ILE A CA 1
ATOM 733 C C . ILE A 1 96 ? -4.531 -5.088 18.786 1.00 94.88 96 ILE A C 1
ATOM 735 O O . ILE A 1 96 ? -3.410 -5.422 18.402 1.00 94.88 96 ILE A O 1
ATOM 739 N N . TYR A 1 97 ? -5.654 -5.554 18.229 1.00 93.94 97 TYR A N 1
ATOM 740 C CA . TYR A 1 97 ? -5.651 -6.511 17.121 1.00 93.94 97 TYR A CA 1
ATOM 741 C C . TYR A 1 97 ? -4.916 -5.980 15.888 1.00 93.94 97 TYR A C 1
ATOM 743 O O . TYR A 1 97 ? -4.075 -6.690 15.353 1.00 93.94 97 TYR A O 1
ATOM 751 N N . VAL A 1 98 ? -5.164 -4.733 15.473 1.00 93.44 98 VAL A N 1
ATOM 752 C CA . VAL A 1 98 ? -4.488 -4.101 14.325 1.00 93.44 98 VAL A CA 1
ATOM 753 C C . VAL A 1 98 ? -2.968 -4.088 14.511 1.00 93.44 98 VAL A C 1
ATOM 755 O O . VAL A 1 98 ? -2.246 -4.527 13.618 1.00 93.44 98 VAL A O 1
ATOM 758 N N . LYS A 1 99 ? -2.474 -3.670 15.688 1.00 94.25 99 LYS A N 1
ATOM 759 C CA . LYS A 1 99 ? -1.029 -3.668 15.989 1.00 94.25 99 LYS A CA 1
ATOM 760 C C . LYS A 1 99 ? -0.437 -5.082 15.913 1.00 94.25 99 LYS A C 1
ATOM 762 O O . LYS A 1 99 ? 0.589 -5.276 15.272 1.00 94.25 99 LYS A O 1
ATOM 767 N N . GLN A 1 100 ? -1.109 -6.075 16.505 1.00 91.50 100 GLN A N 1
ATOM 768 C CA . GLN A 1 100 ? -0.684 -7.483 16.457 1.00 91.50 100 GLN A CA 1
ATOM 769 C C . GLN A 1 100 ? -0.789 -8.103 15.056 1.00 91.50 100 GLN A C 1
ATOM 771 O O . GLN A 1 100 ? 0.001 -8.978 14.710 1.00 91.50 100 GLN A O 1
ATOM 776 N N . TYR A 1 101 ? -1.767 -7.684 14.253 1.00 90.38 101 TYR A N 1
ATOM 777 C CA . TYR A 1 101 ? -1.945 -8.138 12.881 1.00 90.38 101 TYR A CA 1
ATOM 778 C C . TYR A 1 101 ? -0.786 -7.645 12.014 1.00 90.38 101 TYR A C 1
ATOM 780 O O . TYR A 1 101 ? -0.151 -8.463 11.359 1.00 90.38 101 TYR A O 1
ATOM 788 N N . TRP A 1 102 ? -0.450 -6.351 12.059 1.00 92.00 102 TRP A N 1
ATOM 789 C CA . TRP A 1 102 ? 0.705 -5.822 11.325 1.00 92.00 102 TRP A CA 1
ATOM 790 C C . TRP A 1 102 ? 2.017 -6.486 11.763 1.00 92.00 102 TRP A C 1
ATOM 792 O O . TRP A 1 102 ? 2.788 -6.914 10.914 1.00 92.00 102 TRP A O 1
ATOM 802 N N . ASP A 1 103 ? 2.232 -6.661 13.067 1.00 89.25 103 ASP A N 1
ATOM 803 C CA . ASP A 1 103 ? 3.414 -7.341 13.614 1.00 89.25 103 ASP A CA 1
ATOM 804 C C . ASP A 1 103 ? 3.557 -8.798 13.116 1.00 89.25 103 ASP A C 1
ATOM 806 O O . ASP A 1 103 ? 4.647 -9.226 12.752 1.00 89.25 103 ASP A O 1
ATOM 810 N N . LYS A 1 104 ? 2.452 -9.558 13.024 1.00 88.38 104 LYS A N 1
ATOM 811 C CA . LYS A 1 104 ? 2.482 -11.012 12.751 1.00 88.38 104 LYS A CA 1
ATOM 812 C C . LYS A 1 104 ? 2.143 -11.453 11.325 1.00 88.38 104 LYS A C 1
ATOM 814 O O . LYS A 1 104 ? 2.358 -12.623 11.004 1.00 88.38 104 LYS A O 1
ATOM 819 N N . LYS A 1 105 ? 1.498 -10.608 10.516 1.00 86.94 105 LYS A N 1
ATOM 820 C CA . LYS A 1 105 ? 0.982 -10.979 9.179 1.00 86.94 105 LYS A CA 1
ATOM 821 C C . LYS A 1 105 ? 1.714 -10.317 8.027 1.00 86.94 105 LYS A C 1
ATOM 823 O O . LYS A 1 105 ? 1.640 -10.837 6.921 1.00 86.94 105 LYS A O 1
ATOM 828 N N . ILE A 1 106 ? 2.391 -9.208 8.291 1.00 89.44 106 ILE A N 1
ATOM 829 C CA . ILE A 1 106 ? 3.317 -8.589 7.349 1.00 89.44 106 ILE A CA 1
ATOM 830 C C . ILE A 1 106 ? 4.648 -9.329 7.500 1.00 89.44 106 ILE A C 1
ATOM 832 O O . ILE A 1 106 ? 5.098 -9.551 8.623 1.00 89.44 106 ILE A O 1
ATOM 836 N N . SER A 1 107 ? 5.232 -9.779 6.392 1.00 91.19 107 SER A N 1
ATOM 837 C CA . SER A 1 107 ? 6.504 -10.522 6.357 1.00 91.19 107 SER A CA 1
ATOM 838 C C . SER A 1 107 ? 7.714 -9.608 6.154 1.00 91.19 107 SER A C 1
ATOM 840 O O . SER A 1 107 ? 8.861 -10.020 6.319 1.00 91.19 107 SER A O 1
ATOM 842 N N . GLU A 1 108 ? 7.455 -8.364 5.775 1.00 93.69 108 GLU A N 1
ATOM 843 C CA . GLU A 1 108 ? 8.428 -7.430 5.246 1.00 93.69 108 GLU A CA 1
ATOM 844 C C . GLU A 1 108 ? 9.168 -6.717 6.386 1.00 93.69 108 GLU A C 1
ATOM 846 O O . GLU A 1 108 ? 8.686 -5.731 6.941 1.00 93.69 108 GLU A O 1
ATOM 851 N N . GLU A 1 109 ? 10.378 -7.185 6.707 1.00 94.00 109 GLU A N 1
ATOM 852 C CA . GLU A 1 109 ? 11.213 -6.655 7.802 1.00 94.00 109 GLU A CA 1
ATOM 853 C C . GLU A 1 109 ? 11.422 -5.128 7.718 1.00 94.00 109 GLU A C 1
ATOM 855 O O . GLU A 1 109 ? 11.453 -4.429 8.735 1.00 94.00 109 GLU A O 1
ATOM 860 N N . TRP A 1 110 ? 11.535 -4.583 6.499 1.00 94.62 110 TRP A N 1
ATOM 861 C CA . TRP A 1 110 ? 11.637 -3.137 6.275 1.00 94.62 110 TRP A CA 1
ATOM 862 C C . TRP A 1 110 ? 10.383 -2.392 6.757 1.00 94.62 110 TRP A C 1
ATOM 864 O O . TRP A 1 110 ? 10.493 -1.303 7.320 1.00 94.62 110 TRP A O 1
ATOM 874 N N . PHE A 1 111 ? 9.202 -2.995 6.601 1.00 94.81 111 PHE A N 1
ATOM 875 C CA . PHE A 1 111 ? 7.933 -2.413 7.019 1.00 94.81 111 PHE A CA 1
ATOM 876 C C . PHE A 1 111 ? 7.748 -2.496 8.538 1.00 94.81 111 PHE A C 1
ATOM 878 O O . PHE A 1 111 ? 7.243 -1.552 9.143 1.00 94.81 111 PHE A O 1
ATOM 885 N N . HIS A 1 112 ? 8.227 -3.562 9.192 1.00 93.75 112 HIS A N 1
ATOM 886 C CA . HIS A 1 112 ? 8.272 -3.614 10.660 1.00 93.75 112 HIS A CA 1
ATOM 887 C C . HIS A 1 112 ? 9.163 -2.516 11.240 1.00 93.75 112 HIS A C 1
ATOM 889 O O . HIS A 1 112 ? 8.734 -1.811 12.153 1.00 93.75 112 HIS A O 1
ATOM 895 N N . LYS A 1 113 ? 10.368 -2.321 10.686 1.00 94.12 113 LYS A N 1
ATOM 896 C CA . LYS A 1 113 ? 11.276 -1.229 11.087 1.00 94.12 113 LYS A CA 1
ATOM 897 C C . LYS A 1 113 ? 10.626 0.139 10.881 1.00 94.12 113 LYS A C 1
ATOM 899 O O . LYS A 1 113 ? 10.647 0.963 11.792 1.00 94.12 113 LYS A O 1
ATOM 904 N N . PHE A 1 114 ? 9.981 0.344 9.733 1.00 93.12 114 PHE A N 1
ATOM 905 C CA . PHE A 1 114 ? 9.209 1.550 9.444 1.00 93.12 114 PHE A CA 1
ATOM 906 C C . PHE A 1 114 ? 8.100 1.789 10.483 1.00 93.12 114 PHE A C 1
ATOM 908 O O . PHE A 1 114 ? 8.054 2.859 11.084 1.00 93.12 114 PHE A O 1
ATOM 915 N N . LEU A 1 115 ? 7.250 0.797 10.776 1.00 93.81 115 LEU A N 1
ATOM 916 C CA . LEU A 1 115 ? 6.193 0.931 11.787 1.00 93.81 115 LEU A CA 1
ATOM 917 C C . LEU A 1 115 ? 6.741 1.220 13.192 1.00 93.81 115 LEU A C 1
ATOM 919 O O . LEU A 1 115 ? 6.149 2.020 13.917 1.00 93.81 115 LEU A O 1
ATOM 923 N N . GLN A 1 116 ? 7.853 0.590 13.583 1.00 93.69 116 GLN A N 1
ATOM 924 C CA . GLN A 1 116 ? 8.516 0.848 14.866 1.00 93.69 116 GLN A CA 1
ATOM 925 C C . GLN A 1 116 ? 9.037 2.288 14.942 1.00 93.69 116 GLN A C 1
ATOM 927 O O . GLN A 1 116 ? 8.803 2.968 15.941 1.00 93.69 116 GLN A O 1
ATOM 932 N N . GLN A 1 117 ? 9.668 2.781 13.873 1.00 92.69 117 GLN A N 1
ATOM 933 C CA . GLN A 1 117 ? 10.118 4.167 13.774 1.00 92.69 117 GLN A CA 1
ATOM 934 C C . GLN A 1 117 ? 8.936 5.145 13.856 1.00 92.69 117 GLN A C 1
ATOM 936 O O . GLN A 1 117 ? 8.959 6.062 14.674 1.00 92.69 117 GLN A O 1
ATOM 941 N N . GLN A 1 118 ? 7.856 4.913 13.101 1.00 92.31 118 GLN A N 1
ATOM 942 C CA . GLN A 1 118 ? 6.651 5.751 13.153 1.00 92.31 118 GLN A CA 1
ATOM 943 C C . GLN A 1 118 ? 5.999 5.755 14.546 1.00 92.31 118 GLN A C 1
ATOM 945 O O . GLN A 1 118 ? 5.544 6.801 15.006 1.00 92.31 118 GLN A O 1
ATOM 950 N N . ALA A 1 119 ? 5.985 4.621 15.252 1.00 93.25 119 ALA A N 1
ATOM 951 C CA . ALA A 1 119 ? 5.462 4.538 16.616 1.00 93.25 119 ALA A CA 1
ATOM 952 C C . ALA A 1 119 ? 6.302 5.321 17.645 1.00 93.25 119 ALA A C 1
ATOM 954 O O . ALA A 1 119 ? 5.749 5.782 18.645 1.00 93.25 119 ALA A O 1
ATOM 955 N N . LEU A 1 120 ? 7.609 5.478 17.406 1.00 93.94 120 LEU A N 1
ATOM 956 C CA . LEU A 1 120 ? 8.536 6.224 18.264 1.00 93.94 120 LEU A CA 1
ATOM 957 C C . LEU A 1 120 ? 8.556 7.725 17.935 1.00 93.94 120 LEU A C 1
ATOM 959 O O . LEU A 1 120 ? 8.369 8.553 18.824 1.00 93.94 120 LEU A O 1
ATOM 963 N N . GLU A 1 121 ? 8.766 8.074 16.666 1.00 91.50 121 GLU A N 1
ATOM 964 C CA . GLU A 1 121 ? 8.997 9.451 16.204 1.00 91.50 121 GLU A CA 1
ATOM 965 C C . GLU A 1 121 ? 7.693 10.217 15.947 1.00 91.50 121 GLU A C 1
ATOM 967 O O . GLU A 1 121 ? 7.614 11.419 16.197 1.00 91.50 121 GLU A O 1
ATOM 972 N N . LYS A 1 122 ? 6.650 9.521 15.477 1.00 89.50 122 LYS A N 1
ATOM 973 C CA . LYS A 1 122 ? 5.355 10.095 15.076 1.00 89.50 122 LYS A CA 1
ATOM 974 C C . LYS A 1 122 ? 4.181 9.408 15.783 1.00 89.50 122 LYS A C 1
ATOM 976 O O . LYS A 1 122 ? 3.138 9.144 15.184 1.00 89.50 122 LYS A O 1
ATOM 981 N N . SER A 1 123 ? 4.338 9.138 17.081 1.00 92.50 123 SER A N 1
ATOM 982 C CA . SER A 1 123 ? 3.397 8.352 17.902 1.00 92.50 123 SER A CA 1
ATOM 983 C C . SER A 1 123 ? 1.922 8.778 17.784 1.00 92.50 123 SER A C 1
ATOM 985 O O . SER A 1 123 ? 1.046 7.914 17.717 1.00 92.50 123 SER A O 1
ATOM 987 N N . THR A 1 124 ? 1.636 10.082 17.679 1.00 91.00 124 THR A N 1
ATOM 988 C CA . THR A 1 124 ? 0.283 10.620 17.438 1.00 91.00 124 THR A CA 1
ATOM 989 C C . THR A 1 124 ? -0.303 10.155 16.102 1.00 91.00 124 THR A C 1
ATOM 991 O O . THR A 1 124 ? -1.425 9.657 16.069 1.00 91.00 124 THR A O 1
ATOM 994 N N . ILE A 1 125 ? 0.455 10.277 15.008 1.00 89.06 125 ILE A N 1
ATOM 995 C CA . ILE A 1 125 ? 0.030 9.887 13.652 1.00 89.06 125 ILE A CA 1
ATOM 996 C C . ILE A 1 125 ? -0.095 8.363 13.566 1.00 89.06 125 ILE A C 1
ATOM 998 O O . ILE A 1 125 ? -1.080 7.843 13.045 1.00 89.06 125 ILE A O 1
ATOM 1002 N N . TYR A 1 126 ? 0.846 7.631 14.167 1.00 93.00 126 TYR A N 1
ATOM 1003 C CA . TYR A 1 126 ? 0.765 6.179 14.291 1.00 93.00 126 TYR A CA 1
ATOM 1004 C C . TYR A 1 126 ? -0.522 5.734 15.005 1.00 93.00 126 TYR A C 1
ATOM 1006 O O . TYR A 1 126 ? -1.247 4.874 14.498 1.00 93.00 126 TYR A O 1
ATOM 1014 N N . ASP A 1 127 ? -0.862 6.332 16.153 1.00 93.19 127 ASP A N 1
ATOM 1015 C CA . ASP A 1 127 ? -2.085 5.968 16.870 1.00 93.19 127 ASP A CA 1
ATOM 1016 C C . ASP A 1 127 ? -3.360 6.415 16.134 1.00 93.19 127 ASP A C 1
ATOM 1018 O O . ASP A 1 127 ? -4.350 5.682 16.161 1.00 93.19 127 ASP A O 1
ATOM 1022 N N . GLN A 1 128 ? -3.338 7.533 15.399 1.00 90.50 128 GLN A N 1
ATOM 1023 C CA . GLN A 1 128 ? -4.426 7.935 14.494 1.00 90.50 128 GLN A CA 1
ATOM 1024 C C . GLN A 1 128 ? -4.657 6.901 13.381 1.00 90.50 128 GLN A C 1
ATOM 1026 O O . GLN A 1 128 ? -5.795 6.483 13.171 1.00 90.50 128 GLN A O 1
ATOM 1031 N N . ILE A 1 129 ? -3.603 6.424 12.709 1.00 91.12 129 ILE A N 1
ATOM 1032 C CA . ILE A 1 129 ? -3.710 5.441 11.615 1.00 91.12 129 ILE A CA 1
ATOM 1033 C C . ILE A 1 129 ? -4.171 4.074 12.146 1.00 91.12 129 ILE A C 1
ATOM 1035 O O . ILE A 1 129 ? -5.037 3.435 11.540 1.00 91.12 129 ILE A O 1
ATOM 1039 N N . VAL A 1 130 ? -3.686 3.650 13.319 1.00 93.75 130 VAL A N 1
ATOM 1040 C CA . VAL A 1 130 ? -4.198 2.451 14.008 1.00 93.75 130 VAL A CA 1
ATOM 1041 C C . VAL A 1 130 ? -5.672 2.622 14.392 1.00 93.75 130 VAL A C 1
ATOM 1043 O O . VAL A 1 130 ? -6.471 1.711 14.181 1.00 93.75 130 VAL A O 1
ATOM 1046 N N . THR A 1 131 ? -6.059 3.786 14.919 1.00 93.06 131 THR A N 1
ATOM 1047 C CA . THR A 1 131 ? -7.449 4.095 15.302 1.00 93.06 131 THR A CA 1
ATOM 1048 C C . THR A 1 131 ? -8.376 4.124 14.088 1.00 93.06 131 THR A C 1
ATOM 1050 O O . THR A 1 131 ? -9.470 3.560 14.156 1.00 93.06 131 THR A O 1
ATOM 1053 N N . ARG A 1 132 ? -7.93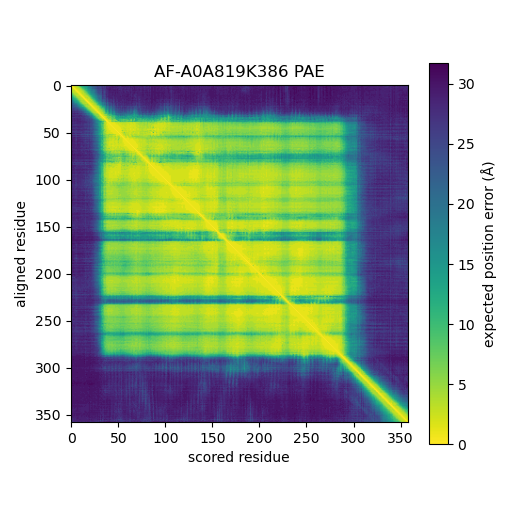8 4.689 12.952 1.00 89.12 132 ARG A N 1
ATOM 1054 C CA . ARG A 1 132 ? -8.670 4.633 11.678 1.00 89.12 132 ARG A CA 1
ATOM 1055 C C . ARG A 1 132 ? -8.826 3.191 11.211 1.00 89.12 132 ARG A C 1
ATOM 1057 O O . ARG A 1 132 ? -9.943 2.781 10.919 1.00 89.12 132 ARG A O 1
ATOM 1064 N N . THR A 1 133 ? -7.750 2.409 11.199 1.00 90.62 133 THR A N 1
ATOM 1065 C CA . THR A 1 133 ? -7.798 1.001 10.773 1.00 90.62 133 THR A CA 1
ATOM 1066 C C . THR A 1 133 ? -8.722 0.174 11.676 1.00 90.62 133 THR A C 1
ATOM 1068 O O . THR A 1 133 ? -9.495 -0.632 11.182 1.00 90.62 133 THR A O 1
ATOM 1071 N N . ALA A 1 134 ? -8.744 0.420 12.987 1.00 91.19 134 ALA A N 1
ATOM 1072 C CA . ALA A 1 134 ? -9.693 -0.226 13.898 1.00 91.19 134 ALA A CA 1
ATOM 1073 C C . ALA A 1 134 ? -11.154 0.238 13.687 1.00 91.19 134 ALA A C 1
ATOM 1075 O O . ALA A 1 134 ? -12.091 -0.549 13.818 1.00 91.19 134 ALA A O 1
ATOM 1076 N N . THR A 1 135 ? -11.365 1.511 13.341 1.00 90.00 135 THR A N 1
ATOM 1077 C CA . THR A 1 135 ? -12.703 2.097 13.132 1.00 90.00 135 THR A CA 1
ATOM 1078 C C . THR A 1 135 ? -13.324 1.707 11.788 1.00 90.00 135 THR A C 1
ATOM 1080 O O . THR A 1 135 ? -14.528 1.468 11.726 1.00 90.00 135 THR A O 1
ATOM 1083 N N . TYR A 1 136 ? -12.518 1.627 10.730 1.00 87.19 136 TYR A N 1
ATOM 1084 C CA . TYR A 1 136 ? -12.961 1.501 9.335 1.00 87.19 136 TYR A CA 1
ATOM 1085 C C . TYR A 1 136 ? -12.442 0.234 8.624 1.00 87.19 136 TYR A C 1
ATOM 1087 O O . TYR A 1 136 ? -12.843 -0.052 7.499 1.00 87.19 136 TYR A O 1
ATOM 1095 N N . GLY A 1 137 ? -11.545 -0.529 9.256 1.00 86.19 137 GLY A N 1
ATOM 1096 C CA . GLY A 1 137 ? -10.998 -1.777 8.725 1.00 86.19 137 GLY A CA 1
ATOM 1097 C C . GLY A 1 137 ? -10.322 -1.629 7.366 1.00 86.19 137 GLY A C 1
ATOM 1098 O O . GLY A 1 137 ? -9.621 -0.653 7.084 1.00 86.19 137 GLY A O 1
ATOM 1099 N N . SER A 1 138 ? -10.570 -2.614 6.508 1.00 80.31 138 SER A N 1
ATOM 1100 C CA . SER A 1 138 ? -10.096 -2.677 5.127 1.00 80.31 138 SER A CA 1
ATOM 1101 C C . SER A 1 138 ? -10.655 -1.596 4.193 1.00 80.31 138 SER A C 1
ATOM 1103 O O . SER A 1 138 ? -10.172 -1.496 3.073 1.00 80.31 138 SER A O 1
ATOM 1105 N N . SER A 1 139 ? -11.594 -0.730 4.605 1.00 78.94 139 SER A N 1
ATOM 1106 C CA . SER A 1 139 ? -12.141 0.324 3.725 1.00 78.94 139 SER A CA 1
ATOM 1107 C C . SER A 1 139 ? -11.084 1.299 3.175 1.00 78.94 139 SER A C 1
ATOM 1109 O O . SER A 1 139 ? -11.305 1.907 2.130 1.00 78.94 139 SER A O 1
ATOM 1111 N N . TYR A 1 140 ? -9.935 1.424 3.850 1.00 72.25 140 TYR A N 1
ATOM 1112 C CA . TYR A 1 140 ? -8.771 2.206 3.402 1.00 72.25 140 TYR A CA 1
ATOM 1113 C C . TYR A 1 140 ? -7.552 1.345 3.033 1.00 72.25 140 TYR A C 1
ATOM 1115 O O . TYR A 1 140 ? -6.476 1.882 2.777 1.00 72.25 140 TYR A O 1
ATOM 1123 N N . MET A 1 141 ? -7.714 0.020 2.995 1.00 81.94 141 MET A N 1
ATOM 1124 C CA . MET A 1 141 ? -6.719 -0.910 2.469 1.00 81.94 141 MET A CA 1
ATOM 1125 C C . MET A 1 141 ? -7.178 -1.325 1.073 1.00 81.94 141 MET A C 1
ATOM 1127 O O . MET A 1 1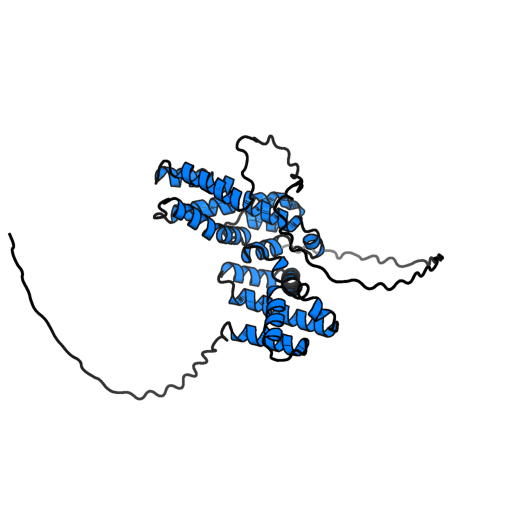41 ? -8.134 -2.081 0.916 1.00 81.94 141 MET A O 1
ATOM 1131 N N . LYS A 1 142 ? -6.513 -0.779 0.055 1.00 81.81 142 LYS A N 1
ATOM 1132 C CA . LYS A 1 142 ? -6.662 -1.205 -1.341 1.00 81.81 142 LYS A CA 1
ATOM 1133 C C . LYS A 1 142 ? -6.092 -2.620 -1.516 1.00 81.81 142 LYS A C 1
ATOM 1135 O O . LYS A 1 142 ? -5.722 -3.279 -0.546 1.00 81.81 142 LYS A O 1
ATOM 1140 N N . ASP A 1 143 ? -5.969 -3.057 -2.765 1.00 82.94 143 ASP A N 1
ATOM 1141 C CA . ASP A 1 143 ? -5.478 -4.391 -3.138 1.00 82.94 143 ASP A CA 1
ATOM 1142 C C . ASP A 1 143 ? -4.077 -4.729 -2.580 1.00 82.94 143 ASP A C 1
ATOM 1144 O O . ASP A 1 143 ? -3.704 -5.898 -2.532 1.00 82.94 143 ASP A O 1
ATOM 1148 N N . ASP A 1 144 ? -3.325 -3.726 -2.107 1.00 88.88 144 ASP A N 1
ATOM 1149 C CA . ASP A 1 144 ? -2.089 -3.897 -1.342 1.00 88.88 144 ASP A CA 1
ATOM 1150 C C . ASP A 1 144 ? -2.125 -3.110 -0.019 1.00 88.88 144 ASP A C 1
ATOM 1152 O O . ASP A 1 144 ? -2.363 -1.897 0.017 1.00 88.88 144 ASP A O 1
ATOM 1156 N N . THR A 1 145 ? -1.880 -3.817 1.089 1.00 90.69 145 THR A N 1
ATOM 1157 C CA . THR A 1 145 ? -1.905 -3.262 2.453 1.00 90.69 145 THR A CA 1
ATOM 1158 C C . THR A 1 145 ? -0.670 -2.414 2.771 1.00 90.69 145 THR A C 1
ATOM 1160 O O . THR A 1 145 ? -0.795 -1.418 3.482 1.00 90.69 145 THR A O 1
ATOM 1163 N N . LEU A 1 146 ? 0.508 -2.770 2.252 1.00 93.31 146 LEU A N 1
ATOM 1164 C CA . LEU A 1 146 ? 1.766 -2.080 2.547 1.00 93.31 146 LEU A CA 1
ATOM 1165 C C . LEU A 1 146 ? 1.779 -0.703 1.894 1.00 93.31 146 LEU A C 1
ATOM 1167 O O . LEU A 1 146 ? 1.996 0.296 2.573 1.00 93.31 146 LEU A O 1
ATOM 1171 N N . LEU A 1 147 ? 1.451 -0.635 0.604 1.00 93.75 147 LEU A N 1
ATOM 1172 C CA . LEU A 1 147 ? 1.319 0.616 -0.133 1.00 93.75 147 LEU A CA 1
ATOM 1173 C C . LEU A 1 147 ? 0.202 1.486 0.454 1.00 93.75 147 LEU A C 1
ATOM 1175 O O . LEU A 1 147 ? 0.408 2.682 0.662 1.00 93.75 147 LEU A O 1
ATOM 1179 N N . SER A 1 148 ? -0.941 0.888 0.817 1.00 91.38 148 SER A N 1
ATOM 1180 C CA . SER A 1 148 ? -2.043 1.617 1.463 1.00 91.38 148 SER A CA 1
ATOM 1181 C C . SER A 1 148 ? -1.619 2.252 2.786 1.00 91.38 148 SER A C 1
ATOM 1183 O O . SER A 1 148 ? -1.972 3.402 3.051 1.00 91.38 148 SER A O 1
ATOM 1185 N N . LEU A 1 149 ? -0.871 1.532 3.627 1.00 91.38 149 LEU A N 1
ATOM 1186 C CA . LEU A 1 149 ? -0.376 2.053 4.901 1.00 91.38 149 LEU A CA 1
ATOM 1187 C C . LEU A 1 149 ? 0.741 3.080 4.703 1.00 91.38 149 LEU A C 1
ATOM 1189 O O . LEU A 1 149 ? 0.696 4.140 5.319 1.00 91.38 149 LEU A O 1
ATOM 1193 N N . THR A 1 150 ? 1.702 2.824 3.816 1.00 92.19 150 THR A N 1
ATOM 1194 C CA . THR A 1 150 ? 2.773 3.775 3.500 1.00 92.19 150 THR A CA 1
ATOM 1195 C C . THR A 1 150 ? 2.197 5.114 3.036 1.00 92.19 150 THR A C 1
ATOM 1197 O O . THR A 1 150 ? 2.538 6.145 3.609 1.00 92.19 150 THR A O 1
ATOM 1200 N N . ILE A 1 151 ? 1.242 5.125 2.098 1.00 89.62 151 ILE A N 1
ATOM 1201 C CA . ILE A 1 151 ? 0.557 6.357 1.661 1.00 89.62 151 ILE A CA 1
ATOM 1202 C C . ILE A 1 151 ? -0.141 7.063 2.839 1.00 89.62 151 ILE A C 1
ATOM 1204 O O . ILE A 1 151 ? -0.066 8.287 2.960 1.00 89.62 151 ILE A O 1
ATOM 1208 N N . GLN A 1 152 ? -0.788 6.299 3.728 1.00 89.56 152 GLN A N 1
ATOM 1209 C CA . GLN A 1 152 ? -1.452 6.829 4.924 1.00 89.56 152 GLN A CA 1
ATOM 1210 C C . GLN A 1 152 ? -0.496 7.532 5.897 1.00 89.56 152 GLN A C 1
ATOM 1212 O O . GLN A 1 152 ? -0.881 8.557 6.459 1.00 89.56 152 GLN A O 1
ATOM 1217 N N . PHE A 1 153 ? 0.719 7.010 6.084 1.00 88.12 153 PHE A N 1
ATOM 1218 C CA . PHE A 1 153 ? 1.761 7.640 6.902 1.00 88.12 153 PHE A CA 1
ATOM 1219 C C . PHE A 1 153 ? 2.407 8.847 6.208 1.00 88.12 153 PHE A C 1
ATOM 1221 O O . PHE A 1 153 ? 2.678 9.847 6.866 1.00 88.12 153 PHE A O 1
ATOM 1228 N N . LEU A 1 154 ? 2.640 8.779 4.892 1.00 84.62 154 LEU A N 1
ATOM 1229 C CA . LEU A 1 154 ? 3.343 9.833 4.148 1.00 84.62 154 LEU A CA 1
ATOM 1230 C C . LEU A 1 154 ? 2.573 11.147 4.058 1.00 84.62 154 LEU A C 1
ATOM 1232 O O . LEU A 1 154 ? 3.174 12.215 4.126 1.00 84.62 154 LEU A O 1
ATOM 1236 N N . CYS A 1 155 ? 1.255 11.067 3.900 1.00 81.19 155 CYS A N 1
ATOM 1237 C CA . CYS A 1 155 ? 0.402 12.244 3.745 1.00 81.19 155 CYS A CA 1
ATOM 1238 C C . CYS A 1 155 ? -0.253 12.666 5.071 1.00 81.19 155 CYS A C 1
ATOM 1240 O O . CYS A 1 155 ? -1.174 13.475 5.055 1.00 81.19 155 CYS A O 1
ATOM 1242 N N . GLU A 1 156 ? 0.158 12.045 6.190 1.00 82.56 156 GLU A N 1
ATOM 1243 C CA . GLU A 1 156 ? -0.353 12.264 7.555 1.00 82.56 156 GLU A CA 1
ATOM 1244 C C . GLU A 1 156 ? -1.888 12.366 7.619 1.00 82.56 156 GLU A C 1
ATOM 1246 O O . GLU A 1 156 ? -2.452 13.151 8.377 1.00 82.56 156 GLU A O 1
ATOM 1251 N N . PHE A 1 157 ? -2.567 11.582 6.769 1.00 71.12 157 PHE A N 1
ATOM 1252 C CA . PHE A 1 157 ? -3.952 11.839 6.390 1.00 71.12 157 PHE A CA 1
ATOM 1253 C C . PHE A 1 157 ? -4.871 11.875 7.613 1.00 71.12 157 PHE A C 1
ATOM 1255 O O . PHE A 1 157 ? -5.086 10.839 8.250 1.00 71.12 157 PHE A O 1
ATOM 1262 N N . ASP A 1 158 ? -5.476 13.028 7.890 1.00 66.81 158 ASP A N 1
ATOM 1263 C CA . ASP A 1 158 ? -6.529 13.142 8.892 1.00 66.81 158 ASP A CA 1
ATOM 1264 C C . ASP A 1 158 ? -7.867 12.562 8.390 1.00 66.81 158 ASP A C 1
ATOM 1266 O O . ASP A 1 158 ? -8.024 12.119 7.244 1.00 66.81 158 ASP A O 1
ATOM 1270 N N . GLU A 1 159 ? -8.847 12.498 9.290 1.00 63.88 159 GLU A N 1
ATOM 1271 C CA . GLU A 1 159 ? -10.154 11.915 8.991 1.00 63.88 159 GLU A CA 1
ATOM 1272 C C . GLU A 1 159 ? -10.954 12.754 7.977 1.00 63.88 159 GLU A C 1
ATOM 1274 O O . GLU A 1 159 ? -11.695 12.191 7.172 1.00 63.88 159 GLU A O 1
ATOM 1279 N N . GLU A 1 160 ? -10.790 14.080 7.960 1.00 68.38 160 GLU A N 1
ATOM 1280 C CA . GLU A 1 160 ? -11.498 14.964 7.025 1.00 68.38 160 GLU A CA 1
ATOM 1281 C C . GLU A 1 160 ? -10.934 14.871 5.603 1.00 68.38 160 GLU A C 1
ATOM 1283 O O . GLU A 1 160 ? -11.687 14.804 4.630 1.00 68.38 160 GLU A O 1
ATOM 1288 N N . THR A 1 161 ? -9.612 14.812 5.469 1.00 66.75 161 THR A N 1
ATOM 1289 C CA . THR A 1 161 ? -8.898 14.708 4.191 1.00 66.75 161 THR A CA 1
ATOM 1290 C C . THR A 1 161 ? -9.107 13.334 3.553 1.00 66.75 161 THR A C 1
ATOM 1292 O O . THR A 1 161 ? -9.262 13.239 2.337 1.00 66.75 161 THR A O 1
ATOM 1295 N N . MET A 1 162 ? -9.235 12.278 4.364 1.00 65.06 162 MET A N 1
ATOM 1296 C CA . MET A 1 162 ? -9.686 10.957 3.905 1.00 65.06 162 MET A CA 1
ATOM 1297 C C . MET A 1 162 ? -11.172 10.919 3.533 1.00 65.06 162 MET A C 1
ATOM 1299 O O . MET A 1 162 ? -11.524 10.323 2.516 1.00 65.06 162 MET A O 1
ATOM 1303 N N . LYS A 1 163 ? -12.057 11.572 4.301 1.00 64.56 163 LYS A N 1
ATOM 1304 C CA . LYS A 1 163 ? -13.494 11.667 3.968 1.00 64.56 163 LYS A CA 1
ATOM 1305 C C . LYS A 1 163 ? -13.773 12.490 2.714 1.00 64.56 163 LYS A C 1
ATOM 1307 O O . LYS A 1 163 ? -14.771 12.234 2.050 1.00 64.56 163 LYS A O 1
ATOM 1312 N N . LYS A 1 164 ? -12.878 13.412 2.341 1.00 65.62 164 LYS A N 1
ATOM 1313 C CA . LYS A 1 164 ? -12.897 14.066 1.022 1.00 65.62 164 LYS A CA 1
ATOM 1314 C C . LYS A 1 164 ? -12.699 13.087 -0.140 1.00 65.62 164 LYS A C 1
ATOM 1316 O O . LYS A 1 164 ? -12.920 13.503 -1.268 1.00 65.62 164 LYS A O 1
ATOM 1321 N N . GLY A 1 165 ? -12.343 11.821 0.122 1.00 60.44 165 GLY A N 1
ATOM 1322 C CA . GLY A 1 165 ? -12.490 10.658 -0.766 1.00 60.44 165 GLY A CA 1
ATOM 1323 C C . GLY A 1 165 ? -11.521 10.618 -1.944 1.00 60.44 165 GLY A C 1
ATOM 1324 O O . GLY A 1 165 ? -10.856 9.611 -2.185 1.00 60.44 165 GLY A O 1
ATOM 1325 N N . ASP A 1 166 ? -11.404 11.730 -2.651 1.00 75.94 166 ASP A N 1
ATOM 1326 C CA . ASP A 1 166 ? -10.638 11.853 -3.872 1.00 75.94 166 ASP A CA 1
ATOM 1327 C C . ASP A 1 166 ? -9.136 11.889 -3.596 1.00 75.94 166 ASP A C 1
ATOM 1329 O O . ASP A 1 166 ? -8.402 11.227 -4.312 1.00 75.94 166 ASP A O 1
ATOM 1333 N N . VAL A 1 167 ? -8.651 12.568 -2.548 1.00 82.69 167 VAL A N 1
ATOM 1334 C CA . VAL A 1 167 ? -7.199 12.800 -2.366 1.00 82.69 167 VAL A CA 1
ATOM 1335 C C . VAL A 1 167 ? -6.408 11.493 -2.222 1.00 82.69 167 VAL A C 1
ATOM 1337 O O . VAL A 1 167 ? -5.430 11.294 -2.936 1.00 82.69 167 VAL A O 1
ATOM 1340 N N . PHE A 1 168 ? -6.844 10.556 -1.372 1.00 85.25 168 PHE A N 1
ATOM 1341 C CA . PHE A 1 168 ? -6.171 9.252 -1.246 1.00 85.25 168 PHE A CA 1
ATOM 1342 C C . PHE A 1 168 ? -6.247 8.434 -2.545 1.00 85.25 168 PHE A C 1
ATOM 1344 O O . PHE A 1 168 ? -5.255 7.835 -2.954 1.00 85.25 168 PHE A O 1
ATOM 1351 N N . ASN A 1 169 ? -7.401 8.434 -3.222 1.00 86.44 169 ASN A N 1
ATOM 1352 C CA . ASN A 1 169 ? -7.573 7.733 -4.498 1.00 86.44 169 ASN A CA 1
ATOM 1353 C C . ASN A 1 169 ? -6.737 8.365 -5.625 1.00 86.44 169 ASN A C 1
ATOM 1355 O O . ASN A 1 169 ? -6.195 7.642 -6.454 1.00 86.44 169 ASN A O 1
ATOM 1359 N N . GLN A 1 170 ? -6.603 9.691 -5.646 1.00 89.00 170 GLN A N 1
ATOM 1360 C CA . GLN A 1 170 ? -5.752 10.427 -6.574 1.00 89.00 170 GLN A CA 1
ATOM 1361 C C . GLN A 1 170 ? -4.282 10.081 -6.330 1.00 89.00 170 GLN A C 1
ATOM 1363 O O . GLN A 1 170 ? -3.634 9.636 -7.267 1.00 89.00 170 GLN A O 1
ATOM 1368 N N . ILE A 1 171 ? -3.784 10.162 -5.086 1.00 90.06 171 ILE A N 1
ATOM 1369 C CA . ILE A 1 171 ? -2.399 9.775 -4.760 1.00 90.06 171 ILE A CA 1
ATOM 1370 C C . ILE A 1 171 ? -2.137 8.317 -5.145 1.00 90.06 171 ILE A C 1
ATOM 1372 O O . ILE A 1 171 ? -1.144 8.041 -5.812 1.00 90.06 171 ILE A O 1
ATOM 1376 N N . TRP A 1 172 ? -3.037 7.392 -4.793 1.00 91.81 172 TRP A N 1
ATOM 1377 C CA . TRP A 1 172 ? -2.941 5.990 -5.206 1.00 91.81 172 TRP A CA 1
ATOM 1378 C C . TRP A 1 172 ? -2.810 5.864 -6.730 1.00 91.81 172 TRP A C 1
ATOM 1380 O O . TRP A 1 172 ? -1.843 5.293 -7.227 1.00 91.81 172 TRP A O 1
ATOM 1390 N N . ASN A 1 173 ? -3.743 6.450 -7.484 1.00 91.31 173 ASN A N 1
ATOM 1391 C CA . ASN A 1 173 ? -3.754 6.376 -8.943 1.00 91.31 173 ASN A CA 1
ATOM 1392 C C . ASN A 1 173 ? -2.512 7.029 -9.571 1.00 91.31 173 ASN A C 1
ATOM 1394 O O . ASN A 1 173 ? -1.948 6.472 -10.511 1.00 91.31 173 ASN A O 1
ATOM 1398 N N . THR A 1 174 ? -2.057 8.173 -9.061 1.00 93.50 174 THR A N 1
ATOM 1399 C CA . THR A 1 174 ? -0.825 8.827 -9.515 1.00 93.50 174 THR A CA 1
ATOM 1400 C C . THR A 1 174 ? 0.386 7.932 -9.268 1.00 93.50 174 THR A C 1
ATOM 1402 O O . THR A 1 174 ? 1.173 7.725 -10.182 1.00 93.50 174 THR A O 1
ATOM 1405 N N . LEU A 1 175 ? 0.502 7.305 -8.096 1.00 94.62 175 LEU A N 1
ATOM 1406 C CA . LEU A 1 175 ? 1.599 6.379 -7.797 1.00 94.62 175 LEU A CA 1
ATOM 1407 C C . LEU A 1 175 ? 1.585 5.120 -8.684 1.00 94.62 175 LEU A C 1
ATOM 1409 O O . LEU A 1 175 ? 2.648 4.652 -9.086 1.00 94.62 175 LEU A O 1
ATOM 1413 N N . ILE A 1 176 ? 0.412 4.587 -9.045 1.00 93.69 176 ILE A N 1
ATOM 1414 C CA . ILE A 1 176 ? 0.319 3.433 -9.959 1.00 93.69 176 ILE A CA 1
ATOM 1415 C C . ILE A 1 176 ? 0.700 3.814 -11.404 1.00 93.69 176 ILE A C 1
ATOM 1417 O O . ILE A 1 176 ? 1.353 3.034 -12.105 1.00 93.69 176 ILE A O 1
ATOM 1421 N N . ASN A 1 177 ? 0.315 5.010 -11.857 1.00 91.69 177 ASN A N 1
ATOM 1422 C CA . ASN A 1 177 ? 0.497 5.441 -13.248 1.00 91.69 177 ASN A CA 1
ATOM 1423 C C . ASN A 1 177 ? 1.847 6.126 -13.519 1.00 91.69 177 ASN A C 1
ATOM 1425 O O . ASN A 1 177 ? 2.400 5.958 -14.605 1.00 91.69 177 ASN A O 1
ATOM 1429 N N . GLU A 1 178 ? 2.379 6.859 -12.540 1.00 94.44 178 GLU A N 1
ATOM 1430 C CA . GLU A 1 178 ? 3.566 7.725 -12.644 1.00 94.44 178 GLU A CA 1
ATOM 1431 C C . GLU A 1 178 ? 4.688 7.337 -11.657 1.00 94.44 178 GLU A C 1
ATOM 1433 O O . GLU A 1 178 ? 5.759 7.949 -11.655 1.00 94.44 178 GLU A O 1
ATOM 1438 N N . GLY A 1 179 ? 4.477 6.306 -10.829 1.00 95.31 179 GLY A N 1
ATOM 1439 C CA . GLY A 1 179 ? 5.456 5.815 -9.853 1.00 95.31 179 GLY A CA 1
ATOM 1440 C C . GLY A 1 179 ? 5.692 6.804 -8.715 1.00 95.31 179 GLY A C 1
ATOM 1441 O O . GLY A 1 179 ? 4.938 7.763 -8.534 1.00 95.31 179 GLY A O 1
ATOM 1442 N N . ARG A 1 180 ? 6.777 6.619 -7.946 1.00 95.56 180 ARG A N 1
ATOM 1443 C CA . ARG A 1 180 ? 7.112 7.5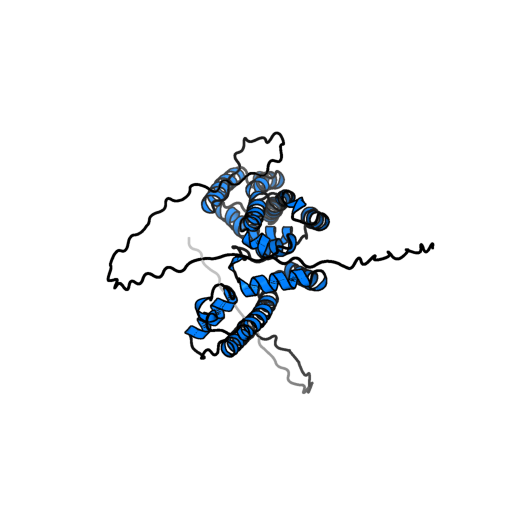57 -6.859 1.00 95.56 180 ARG A CA 1
ATOM 1444 C C . ARG A 1 180 ? 7.320 8.986 -7.356 1.00 95.56 180 ARG A C 1
ATOM 1446 O O . ARG A 1 180 ? 7.048 9.907 -6.600 1.00 95.56 180 ARG A O 1
ATOM 1453 N N . GLN A 1 181 ? 7.761 9.198 -8.601 1.00 93.69 181 GLN A N 1
ATOM 1454 C CA . GLN A 1 181 ? 7.992 10.552 -9.118 1.00 93.69 181 GLN A CA 1
ATOM 1455 C C . GLN A 1 181 ? 6.695 11.370 -9.236 1.00 93.69 181 GLN A C 1
ATOM 1457 O O . GLN A 1 181 ? 6.724 12.574 -8.978 1.00 93.69 181 GLN A O 1
ATOM 1462 N N . GLY A 1 182 ? 5.552 10.728 -9.504 1.00 92.75 182 GLY A N 1
ATOM 1463 C CA . GLY A 1 182 ? 4.242 11.391 -9.500 1.00 92.75 182 GLY A CA 1
ATOM 1464 C C . GLY A 1 182 ? 3.855 11.996 -8.142 1.00 92.75 182 GLY A C 1
ATOM 1465 O O . GLY A 1 182 ? 3.063 12.935 -8.080 1.00 92.75 182 GLY A O 1
ATOM 1466 N N . ILE A 1 183 ? 4.463 11.552 -7.031 1.00 92.00 183 ILE A N 1
ATOM 1467 C CA . ILE A 1 183 ? 4.171 12.118 -5.705 1.00 92.00 183 ILE A CA 1
ATOM 1468 C C . ILE A 1 183 ? 4.623 13.588 -5.566 1.00 92.00 183 ILE A C 1
ATOM 1470 O O . ILE A 1 183 ? 4.130 14.304 -4.696 1.00 92.00 183 ILE A O 1
ATOM 1474 N N . GLN A 1 184 ? 5.478 14.088 -6.473 1.00 92.56 184 GLN A N 1
ATOM 1475 C CA . GLN A 1 184 ? 5.830 15.513 -6.571 1.00 92.56 184 GLN A CA 1
ATOM 1476 C C . GLN A 1 184 ? 4.619 16.427 -6.832 1.00 92.56 184 GLN A C 1
ATOM 1478 O O . GLN A 1 184 ? 4.662 17.613 -6.491 1.00 92.56 184 GLN A O 1
ATOM 1483 N N . CYS A 1 185 ? 3.530 15.897 -7.402 1.00 90.44 185 CYS A N 1
ATOM 1484 C CA . CYS A 1 185 ? 2.270 16.623 -7.563 1.00 90.44 185 CYS A CA 1
ATOM 1485 C C . CYS A 1 185 ? 1.634 17.023 -6.220 1.00 90.44 185 CYS A C 1
ATOM 1487 O O . CYS A 1 185 ? 0.892 18.000 -6.189 1.00 90.44 185 CYS A O 1
ATOM 1489 N N . TYR A 1 186 ? 1.981 16.333 -5.126 1.00 88.56 186 TYR A N 1
ATOM 1490 C CA . TYR A 1 186 ? 1.416 16.504 -3.780 1.00 88.56 186 TYR A CA 1
ATOM 1491 C C . TYR A 1 186 ? 2.368 17.225 -2.811 1.00 88.56 186 TYR A C 1
ATOM 1493 O O . TYR A 1 186 ? 2.362 17.007 -1.600 1.00 88.56 186 TYR A O 1
ATOM 1501 N N . LYS A 1 187 ? 3.238 18.089 -3.343 1.00 88.50 187 LYS A N 1
ATOM 1502 C CA . LYS A 1 187 ? 4.252 18.826 -2.569 1.00 88.50 187 LYS A CA 1
ATOM 1503 C C . LYS A 1 187 ? 3.709 19.893 -1.607 1.00 88.50 187 LYS A C 1
ATOM 1505 O O . LYS A 1 187 ? 4.501 20.477 -0.873 1.00 88.50 187 LYS A O 1
ATOM 1510 N N . ASN A 1 188 ? 2.417 20.222 -1.670 1.00 84.25 188 ASN A N 1
ATOM 1511 C CA . ASN A 1 188 ? 1.784 21.147 -0.721 1.00 84.25 188 ASN A CA 1
ATOM 1512 C C . ASN A 1 188 ? 1.098 20.374 0.421 1.00 84.25 188 ASN A C 1
ATOM 1514 O O . ASN A 1 188 ? 0.839 20.926 1.485 1.00 84.25 188 ASN A O 1
ATOM 1518 N N . GLU A 1 189 ? 0.802 19.102 0.166 1.00 82.00 189 GLU A N 1
ATOM 1519 C CA . GLU A 1 189 ? 0.082 18.145 0.994 1.00 82.00 189 GLU A CA 1
ATOM 1520 C C . GLU A 1 189 ? 1.050 17.253 1.795 1.00 82.00 189 GLU A C 1
ATOM 1522 O O . GLU A 1 189 ? 0.685 16.729 2.843 1.00 82.00 189 GLU A O 1
ATOM 1527 N N . ILE A 1 190 ? 2.291 17.101 1.320 1.00 84.12 190 ILE A N 1
ATOM 1528 C CA . ILE A 1 190 ? 3.367 16.326 1.948 1.00 84.12 190 ILE A CA 1
ATOM 1529 C C . ILE A 1 190 ? 4.497 17.273 2.363 1.00 84.12 190 ILE A C 1
ATOM 1531 O O . ILE A 1 190 ? 4.958 18.096 1.570 1.00 84.12 190 ILE A O 1
ATOM 1535 N N . LEU A 1 191 ? 4.989 17.126 3.598 1.00 85.50 191 LEU A N 1
ATOM 1536 C CA . LEU A 1 191 ? 6.116 17.906 4.114 1.00 85.50 191 LEU A CA 1
ATOM 1537 C C . LEU A 1 191 ? 7.354 17.749 3.211 1.00 85.50 191 LEU A C 1
ATOM 1539 O O . LEU A 1 191 ? 7.785 16.632 2.931 1.00 85.50 191 LEU A O 1
ATOM 1543 N N . GLY A 1 192 ? 7.964 18.865 2.801 1.00 86.25 192 GLY A N 1
ATOM 1544 C CA . GLY A 1 192 ? 9.041 18.871 1.801 1.00 86.25 192 GLY A CA 1
ATOM 1545 C C . GLY A 1 192 ? 10.263 18.005 2.143 1.00 86.25 192 GLY A C 1
ATOM 1546 O O . GLY A 1 192 ? 10.865 17.427 1.242 1.00 86.25 192 GLY A O 1
ATOM 1547 N N . GLU A 1 193 ? 10.606 17.865 3.426 1.00 88.81 193 GLU A N 1
ATOM 1548 C CA . GLU A 1 193 ? 11.690 16.980 3.884 1.00 88.81 193 GLU A CA 1
ATOM 1549 C C . GLU A 1 193 ? 11.345 15.498 3.677 1.00 88.81 193 GLU A C 1
ATOM 1551 O O . GLU A 1 193 ? 12.156 14.744 3.143 1.00 88.81 193 GLU A O 1
ATOM 1556 N N . LEU A 1 194 ? 10.113 15.102 4.011 1.00 88.00 194 LEU A N 1
ATOM 1557 C CA . LEU A 1 194 ? 9.609 13.741 3.826 1.00 88.00 194 LEU A CA 1
ATOM 1558 C C . LEU A 1 194 ? 9.444 13.403 2.338 1.00 88.00 194 LEU A C 1
ATOM 1560 O O . LEU A 1 194 ? 9.828 12.320 1.901 1.00 88.00 194 LEU A O 1
ATOM 1564 N N . LEU A 1 195 ? 8.934 14.349 1.541 1.00 90.50 195 LEU A N 1
ATOM 1565 C CA . LEU A 1 195 ? 8.856 14.229 0.084 1.00 90.50 195 LEU A CA 1
ATOM 1566 C C . LEU A 1 195 ? 10.242 13.965 -0.524 1.00 90.50 195 LEU A C 1
ATOM 1568 O O . LEU A 1 195 ? 10.402 13.058 -1.340 1.00 90.50 195 LEU A O 1
ATOM 1572 N N . LYS A 1 196 ? 11.248 14.738 -0.098 1.00 91.69 196 LYS A N 1
ATOM 1573 C CA . LYS A 1 196 ? 12.638 14.580 -0.530 1.00 91.69 196 LYS A CA 1
ATOM 1574 C C . LYS A 1 196 ? 13.187 13.198 -0.160 1.00 91.69 196 LYS A C 1
ATOM 1576 O O . LYS A 1 196 ? 13.733 12.518 -1.025 1.00 91.69 196 LYS A O 1
ATOM 1581 N N . GLU A 1 197 ? 12.985 12.758 1.082 1.00 91.56 197 GLU A N 1
ATOM 1582 C CA . GLU A 1 197 ? 13.395 11.430 1.557 1.00 91.56 197 GLU A CA 1
ATOM 1583 C C . GLU A 1 197 ? 12.814 10.300 0.689 1.00 91.56 197 GLU A C 1
ATOM 1585 O O . GLU A 1 197 ? 13.544 9.393 0.282 1.00 91.56 197 GLU A O 1
ATOM 1590 N N . GLN A 1 198 ? 11.521 10.368 0.341 1.00 92.81 198 GLN A N 1
ATOM 1591 C CA . GLN A 1 198 ? 10.885 9.319 -0.465 1.00 92.81 198 GLN A CA 1
ATOM 1592 C C . GLN A 1 198 ? 11.411 9.243 -1.905 1.00 92.81 198 GLN A C 1
ATOM 1594 O O . GLN A 1 198 ? 11.439 8.152 -2.490 1.00 92.81 198 GLN A O 1
ATOM 1599 N N . LEU A 1 199 ? 11.820 10.382 -2.470 1.00 93.38 199 LEU A N 1
ATOM 1600 C CA . LEU A 1 199 ? 12.267 10.511 -3.858 1.00 93.38 199 LEU A CA 1
ATOM 1601 C C . LEU A 1 199 ? 13.761 10.226 -4.052 1.00 93.38 199 LEU A C 1
ATOM 1603 O O . LEU A 1 199 ? 14.127 9.640 -5.069 1.00 93.38 199 LEU A O 1
ATOM 1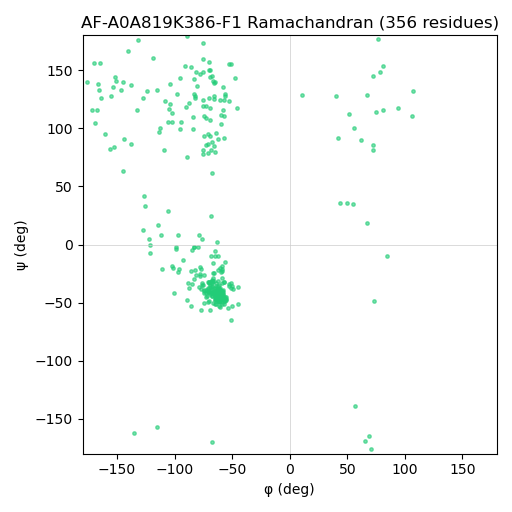607 N N . GLU A 1 200 ? 14.613 10.629 -3.107 1.00 92.19 200 GLU A N 1
ATOM 1608 C CA . GLU A 1 200 ? 16.074 10.494 -3.223 1.00 92.19 200 GLU A CA 1
ATOM 1609 C C . GLU A 1 200 ? 16.602 9.124 -2.769 1.00 92.19 200 GLU A C 1
ATOM 1611 O O . GLU A 1 200 ? 17.679 8.713 -3.198 1.00 92.19 200 GLU A O 1
ATOM 1616 N N . ASN A 1 201 ? 15.863 8.396 -1.925 1.00 91.00 201 ASN A N 1
ATOM 1617 C CA . ASN A 1 201 ? 16.320 7.136 -1.338 1.00 91.00 201 ASN A CA 1
ATOM 1618 C C . ASN A 1 201 ? 15.659 5.908 -1.999 1.00 91.00 201 ASN A C 1
ATOM 1620 O O . ASN A 1 201 ? 14.443 5.744 -1.965 1.00 91.00 201 ASN A O 1
ATOM 1624 N N . GLU A 1 202 ? 16.452 4.997 -2.572 1.00 91.31 202 GLU A N 1
ATOM 1625 C CA . GLU A 1 202 ? 16.003 3.685 -3.093 1.00 91.31 202 GLU A CA 1
ATOM 1626 C C . GLU A 1 202 ? 15.737 2.644 -1.988 1.00 91.31 202 GLU A C 1
ATOM 1628 O O . GLU A 1 202 ? 15.425 1.493 -2.269 1.00 91.31 202 GLU A O 1
ATOM 1633 N N . GLN A 1 203 ? 15.834 3.038 -0.720 1.00 93.06 203 GLN A N 1
ATOM 1634 C CA . GLN A 1 203 ? 15.351 2.285 0.441 1.00 93.06 203 GLN A CA 1
ATOM 1635 C C . GLN A 1 203 ? 14.206 3.019 1.157 1.00 93.06 203 GLN A C 1
ATOM 1637 O O . GLN A 1 203 ? 13.909 2.725 2.314 1.00 93.06 203 GLN A O 1
ATOM 1642 N N . SER A 1 204 ? 13.567 3.996 0.501 1.00 95.19 204 SER A N 1
ATOM 1643 C CA . SER A 1 204 ? 12.419 4.688 1.085 1.00 95.19 204 SER A CA 1
ATOM 1644 C C . SER A 1 204 ? 11.204 3.754 1.218 1.00 95.19 204 SER A C 1
ATOM 1646 O O . SER A 1 204 ? 10.981 2.911 0.339 1.00 95.19 204 SER A O 1
ATOM 1648 N N . PRO A 1 205 ? 10.377 3.900 2.272 1.00 95.31 205 PRO A N 1
ATOM 1649 C CA . PRO A 1 205 ? 9.149 3.120 2.437 1.00 95.31 205 PRO A CA 1
ATOM 1650 C C . PRO A 1 205 ? 8.236 3.142 1.205 1.00 95.31 205 PRO A C 1
ATOM 1652 O O . PRO A 1 205 ? 7.648 2.117 0.862 1.00 95.31 205 PRO A O 1
ATOM 1655 N N . LEU A 1 206 ? 8.141 4.282 0.506 1.00 96.19 206 LEU A N 1
ATOM 1656 C CA . LEU A 1 206 ? 7.372 4.399 -0.737 1.00 96.19 206 LEU A CA 1
ATOM 1657 C C . LEU A 1 206 ? 7.942 3.530 -1.859 1.00 96.19 206 LEU A C 1
ATOM 1659 O O . LEU A 1 206 ? 7.190 2.847 -2.552 1.00 96.19 206 LEU A O 1
ATOM 1663 N N . TYR A 1 207 ? 9.262 3.552 -2.041 1.00 97.31 207 TYR A N 1
ATOM 1664 C CA . TYR A 1 207 ? 9.928 2.776 -3.080 1.00 97.31 207 TYR A CA 1
ATOM 1665 C C . TYR A 1 207 ? 9.760 1.271 -2.861 1.00 97.31 207 TYR A C 1
ATOM 1667 O O . TYR A 1 207 ? 9.379 0.548 -3.781 1.00 97.31 207 TYR A O 1
ATOM 1675 N N . LEU A 1 208 ? 9.987 0.814 -1.626 1.00 97.25 208 LEU A N 1
ATOM 1676 C CA . LEU A 1 208 ? 9.873 -0.594 -1.255 1.00 97.25 208 LEU A CA 1
ATOM 1677 C C . LEU A 1 208 ? 8.420 -1.090 -1.359 1.00 97.25 208 LEU A C 1
ATOM 1679 O O . LEU A 1 208 ? 8.187 -2.175 -1.892 1.00 97.25 208 LEU A O 1
ATOM 1683 N N . ALA A 1 209 ? 7.440 -0.272 -0.954 1.00 96.88 209 ALA A N 1
ATOM 1684 C CA . ALA A 1 209 ? 6.021 -0.580 -1.132 1.00 96.88 209 ALA A CA 1
ATOM 1685 C C . ALA A 1 209 ? 5.619 -0.688 -2.614 1.00 96.88 209 ALA A C 1
ATOM 1687 O O . ALA A 1 209 ? 4.934 -1.635 -2.996 1.00 96.88 209 ALA A O 1
ATOM 1688 N N . LEU A 1 210 ? 6.064 0.245 -3.465 1.00 96.94 210 LEU A N 1
ATOM 1689 C CA . LEU A 1 210 ? 5.772 0.208 -4.902 1.00 96.94 210 LEU A CA 1
ATOM 1690 C C . LEU A 1 210 ? 6.436 -0.983 -5.595 1.00 96.94 210 LEU A C 1
ATOM 1692 O O . LEU A 1 210 ? 5.790 -1.655 -6.397 1.00 96.94 210 LEU A O 1
ATOM 1696 N N . ARG A 1 211 ? 7.696 -1.295 -5.262 1.00 97.00 211 ARG A N 1
ATOM 1697 C CA . ARG A 1 211 ? 8.359 -2.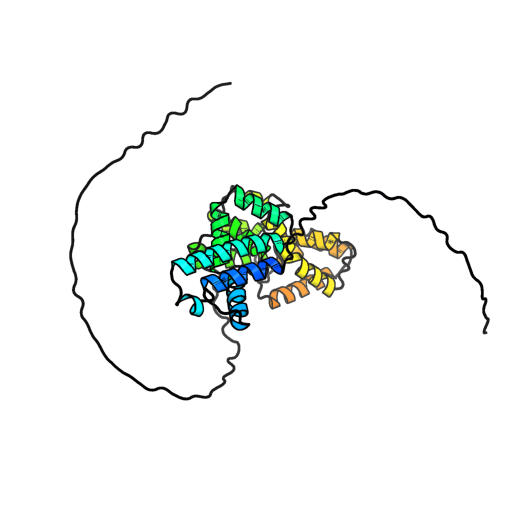508 -5.757 1.00 97.00 211 ARG A CA 1
ATOM 1698 C C . ARG A 1 211 ? 7.587 -3.771 -5.363 1.00 97.00 211 ARG A C 1
ATOM 1700 O O . ARG A 1 211 ? 7.387 -4.623 -6.222 1.00 97.00 211 ARG A O 1
ATOM 1707 N N . GLY A 1 212 ? 7.114 -3.866 -4.117 1.00 95.88 212 GLY A N 1
ATOM 1708 C CA . GLY A 1 212 ? 6.259 -4.967 -3.656 1.00 95.88 212 GLY A CA 1
ATOM 1709 C C . GLY A 1 212 ? 4.962 -5.085 -4.462 1.00 95.88 212 GLY A C 1
ATOM 1710 O O . GLY A 1 212 ? 4.683 -6.147 -5.018 1.00 95.88 212 GLY A O 1
ATOM 1711 N N . TYR A 1 213 ? 4.232 -3.975 -4.611 1.00 95.94 213 TYR A N 1
ATOM 1712 C CA . TYR A 1 213 ? 2.987 -3.903 -5.383 1.00 95.94 213 TYR A CA 1
ATOM 1713 C C . TYR A 1 213 ? 3.162 -4.351 -6.844 1.00 95.94 213 TYR A C 1
ATOM 1715 O O . TYR A 1 213 ? 2.368 -5.137 -7.365 1.00 95.94 213 TYR A O 1
ATOM 1723 N N . PHE A 1 214 ? 4.212 -3.873 -7.521 1.00 95.81 214 PHE A N 1
ATOM 1724 C CA . PHE A 1 214 ? 4.454 -4.210 -8.925 1.00 95.81 214 PHE A CA 1
ATOM 1725 C C . PHE A 1 214 ? 5.040 -5.617 -9.128 1.00 95.81 214 PHE A C 1
ATOM 1727 O O . PHE A 1 214 ? 4.873 -6.161 -10.218 1.00 95.81 214 PHE A O 1
ATOM 1734 N N . HIS A 1 215 ? 5.672 -6.233 -8.117 1.00 95.38 215 HIS A N 1
ATOM 1735 C CA . HIS A 1 215 ? 6.406 -7.501 -8.250 1.00 95.38 215 HIS A CA 1
ATOM 1736 C C . HIS A 1 215 ? 5.599 -8.613 -8.929 1.00 95.38 215 HIS A C 1
ATOM 1738 O O . HIS A 1 215 ? 5.944 -9.050 -10.028 1.00 95.38 215 HIS A O 1
ATOM 1744 N N . GLN A 1 216 ? 4.507 -9.065 -8.306 1.00 94.12 216 GLN A N 1
ATOM 1745 C CA . GLN A 1 216 ? 3.753 -10.212 -8.819 1.00 94.12 216 GLN A CA 1
ATOM 1746 C C . GLN A 1 216 ? 3.071 -9.934 -10.174 1.00 94.12 216 GLN A C 1
ATOM 1748 O O . GLN A 1 216 ? 3.150 -10.794 -11.056 1.00 94.12 216 GLN A O 1
ATOM 1753 N N . PRO A 1 217 ? 2.435 -8.765 -10.407 1.00 93.12 217 PRO A N 1
ATOM 1754 C CA . PRO A 1 217 ? 1.909 -8.416 -11.726 1.00 93.12 217 PRO A CA 1
ATOM 1755 C C . PRO A 1 217 ? 2.972 -8.385 -12.835 1.00 93.12 217 PRO A C 1
ATOM 1757 O O . PRO A 1 217 ? 2.702 -8.856 -13.939 1.00 93.12 217 PRO A O 1
ATOM 1760 N N . LEU A 1 218 ? 4.172 -7.863 -12.553 1.00 93.25 218 LEU A N 1
ATOM 1761 C CA . LEU A 1 218 ? 5.261 -7.740 -13.528 1.00 93.25 218 LEU A CA 1
ATOM 1762 C C . LEU A 1 218 ? 5.895 -9.102 -13.847 1.00 93.25 218 LEU A C 1
ATOM 1764 O O . LEU A 1 218 ? 6.107 -9.430 -15.014 1.00 93.25 218 LEU A O 1
ATOM 1768 N N . GLU A 1 219 ? 6.107 -9.931 -12.822 1.00 92.38 219 GLU A N 1
ATOM 1769 C CA . GLU A 1 219 ? 6.588 -11.307 -12.967 1.00 92.38 219 GLU A CA 1
ATOM 1770 C C . GLU A 1 219 ? 5.613 -12.153 -13.810 1.00 92.38 219 GLU A C 1
ATOM 1772 O O . GLU A 1 219 ? 6.026 -12.839 -14.748 1.00 92.38 219 GLU A O 1
ATOM 1777 N N . ASN A 1 220 ? 4.305 -12.050 -13.538 1.00 91.12 220 ASN A N 1
ATOM 1778 C CA . ASN A 1 220 ? 3.261 -12.706 -14.330 1.00 91.12 220 ASN A CA 1
ATOM 1779 C C . ASN A 1 220 ? 3.268 -12.217 -15.787 1.00 91.12 220 ASN A C 1
ATOM 1781 O O . ASN A 1 220 ? 3.213 -13.031 -16.709 1.00 91.12 220 ASN A O 1
ATOM 1785 N N . LEU A 1 221 ? 3.380 -10.901 -16.006 1.00 90.31 221 LEU A N 1
ATOM 1786 C CA . LEU A 1 221 ? 3.422 -10.310 -17.343 1.00 90.31 221 LEU A CA 1
ATOM 1787 C C . LEU A 1 221 ? 4.611 -10.840 -18.162 1.00 90.31 221 LEU A C 1
ATOM 1789 O O . LEU A 1 221 ? 4.445 -11.121 -19.348 1.00 90.31 221 LEU A O 1
ATOM 1793 N N . PHE A 1 222 ? 5.786 -11.018 -17.548 1.00 89.06 222 PHE A N 1
ATOM 1794 C CA . PHE A 1 222 ? 6.974 -11.554 -18.224 1.00 89.06 222 PHE A CA 1
ATOM 1795 C C . PHE A 1 222 ? 6.845 -13.061 -18.503 1.00 89.06 222 PHE A C 1
ATOM 1797 O O . PHE A 1 222 ? 7.089 -13.494 -19.635 1.00 89.06 222 PHE A O 1
ATOM 1804 N N . LYS A 1 223 ? 6.378 -13.847 -17.517 1.00 86.81 223 LYS A N 1
ATOM 1805 C CA . LYS A 1 223 ? 6.091 -15.289 -17.664 1.00 86.81 223 LYS A CA 1
ATOM 1806 C C . LYS A 1 223 ? 5.124 -15.558 -18.818 1.00 86.81 223 LYS A C 1
ATOM 1808 O O . LYS A 1 223 ? 5.423 -16.368 -19.692 1.00 86.81 223 LYS A O 1
ATOM 1813 N N . ASP A 1 224 ? 4.022 -14.810 -18.887 1.00 82.44 224 ASP A N 1
ATOM 1814 C CA . ASP A 1 224 ? 3.001 -14.931 -19.935 1.00 82.44 224 ASP A CA 1
ATOM 1815 C C . ASP A 1 224 ? 3.545 -14.700 -21.358 1.00 82.44 224 ASP A C 1
ATOM 1817 O O . ASP A 1 224 ? 2.882 -15.061 -22.336 1.00 82.44 224 ASP A O 1
ATOM 1821 N N . LYS A 1 225 ? 4.686 -14.014 -21.519 1.00 70.31 225 LYS A N 1
ATOM 1822 C CA . LYS A 1 225 ? 5.294 -13.701 -22.826 1.00 70.31 225 LYS A CA 1
ATOM 1823 C C . LYS A 1 225 ? 6.421 -14.646 -23.234 1.00 70.31 225 LYS A C 1
ATOM 1825 O O . LYS A 1 225 ? 6.969 -14.471 -24.327 1.00 70.31 225 LYS A O 1
ATOM 1830 N N . GLU A 1 226 ? 6.791 -15.591 -22.370 1.00 71.12 226 GLU A N 1
ATOM 1831 C CA . GLU A 1 226 ? 8.057 -16.322 -22.479 1.00 71.12 226 GLU A CA 1
ATOM 1832 C C . GLU A 1 226 ? 9.235 -15.339 -22.656 1.00 71.12 226 GLU A C 1
ATOM 1834 O O . GLU A 1 226 ? 10.135 -15.595 -23.455 1.00 71.12 226 GLU A O 1
ATOM 1839 N N . VAL A 1 227 ? 9.182 -14.165 -22.004 1.00 70.38 227 VAL A N 1
ATOM 1840 C CA . VAL A 1 227 ? 10.364 -13.302 -21.876 1.00 70.38 227 VAL A CA 1
ATOM 1841 C C . VAL A 1 227 ? 11.249 -14.018 -20.879 1.00 70.38 227 VAL A C 1
ATOM 1843 O O . VAL A 1 227 ? 10.871 -14.152 -19.714 1.00 70.38 227 VAL A O 1
ATOM 1846 N N . ASN A 1 228 ? 12.359 -14.581 -21.344 1.00 66.38 228 ASN A N 1
ATOM 1847 C CA . ASN A 1 228 ? 13.083 -15.568 -20.560 1.00 66.38 228 ASN A CA 1
ATOM 1848 C C . ASN A 1 228 ? 13.848 -14.885 -19.413 1.00 66.38 228 ASN A C 1
ATOM 1850 O O . ASN A 1 228 ? 14.991 -14.454 -19.575 1.00 66.38 228 ASN A O 1
ATOM 1854 N N . ILE A 1 229 ? 13.216 -14.809 -18.233 1.00 65.25 229 ILE A N 1
ATOM 1855 C CA . ILE A 1 229 ? 13.728 -14.181 -16.994 1.00 65.25 229 ILE A CA 1
ATOM 1856 C C . ILE A 1 229 ? 14.914 -14.961 -16.377 1.00 65.25 229 ILE A C 1
ATOM 1858 O O . ILE A 1 229 ? 15.193 -14.865 -15.194 1.00 65.25 229 ILE A O 1
ATOM 1862 N N . VAL A 1 230 ? 15.654 -15.737 -17.175 1.00 58.75 230 VAL A N 1
ATOM 1863 C CA . VAL A 1 230 ? 16.872 -16.468 -16.770 1.00 58.75 230 VAL A CA 1
ATOM 1864 C C . VAL A 1 230 ? 18.016 -15.513 -16.385 1.00 58.75 230 VAL A C 1
ATOM 1866 O O . VAL A 1 230 ? 19.019 -15.937 -15.817 1.00 58.75 230 VAL A O 1
ATOM 1869 N N . LYS A 1 231 ? 17.856 -14.213 -16.654 1.00 64.62 231 LYS A N 1
ATOM 1870 C CA . LYS A 1 231 ? 18.559 -13.141 -15.947 1.00 64.62 231 LYS A CA 1
ATOM 1871 C C . LYS A 1 231 ? 17.573 -12.457 -15.000 1.00 64.62 231 LYS A C 1
ATOM 1873 O O . LYS A 1 231 ? 16.758 -11.653 -15.463 1.00 64.62 231 LYS A O 1
ATOM 1878 N N . ASP A 1 232 ? 17.705 -12.730 -13.704 1.00 67.00 232 ASP A N 1
ATOM 1879 C CA . ASP A 1 232 ? 16.947 -12.059 -12.635 1.00 67.00 232 ASP A CA 1
ATOM 1880 C C . ASP A 1 232 ? 17.038 -10.520 -12.767 1.00 67.00 232 ASP A C 1
ATOM 1882 O O . ASP A 1 232 ? 16.052 -9.805 -12.572 1.00 67.00 232 ASP A O 1
ATOM 1886 N N . ASP A 1 233 ? 18.187 -10.025 -13.250 1.00 85.25 233 ASP A N 1
ATOM 1887 C CA . ASP A 1 233 ? 18.469 -8.625 -13.588 1.00 85.25 233 ASP A CA 1
ATOM 1888 C C . ASP A 1 233 ? 17.359 -7.921 -14.393 1.00 85.25 233 ASP A C 1
ATOM 1890 O O . ASP A 1 233 ? 17.138 -6.727 -14.206 1.00 85.25 233 ASP A O 1
ATOM 1894 N N . ILE A 1 234 ? 16.670 -8.599 -15.324 1.00 89.69 234 ILE A N 1
ATOM 1895 C CA . ILE A 1 234 ? 15.676 -7.930 -16.189 1.00 89.69 234 ILE A CA 1
ATOM 1896 C C . ILE A 1 234 ? 14.409 -7.589 -15.398 1.00 89.69 234 ILE A C 1
ATOM 1898 O O . ILE A 1 234 ? 13.847 -6.509 -15.598 1.00 89.69 234 ILE A O 1
ATOM 1902 N N . LEU A 1 235 ? 13.972 -8.476 -14.497 1.00 92.69 235 LEU A N 1
ATOM 1903 C CA . LEU A 1 235 ? 12.833 -8.208 -13.620 1.00 92.69 235 LEU A CA 1
ATOM 1904 C C . LEU A 1 235 ? 13.186 -7.101 -12.623 1.00 92.69 235 LEU A C 1
ATOM 1906 O O . LEU A 1 235 ? 12.416 -6.158 -12.487 1.00 92.69 235 LEU A O 1
ATOM 1910 N N . GLU A 1 236 ? 14.373 -7.155 -12.018 1.00 94.25 236 GLU A N 1
ATOM 1911 C CA . GLU A 1 236 ? 14.860 -6.124 -11.093 1.00 94.25 236 GLU A CA 1
ATOM 1912 C C . GLU A 1 236 ? 14.954 -4.739 -11.755 1.00 94.25 236 GLU A C 1
ATOM 1914 O O . GLU A 1 236 ? 14.361 -3.778 -11.264 1.00 94.25 236 GLU A O 1
ATOM 1919 N N . ILE A 1 237 ? 15.588 -4.639 -12.932 1.00 94.56 237 ILE A N 1
ATOM 1920 C CA . ILE A 1 237 ? 15.663 -3.386 -13.705 1.00 94.56 237 ILE A CA 1
ATOM 1921 C C . ILE A 1 237 ? 14.261 -2.862 -14.040 1.00 94.56 237 ILE A C 1
ATOM 1923 O O . ILE A 1 237 ? 14.033 -1.650 -14.002 1.00 94.56 237 ILE A O 1
ATOM 1927 N N . ALA A 1 238 ? 13.321 -3.747 -14.382 1.00 95.00 238 ALA A N 1
ATOM 1928 C CA . ALA A 1 238 ? 11.951 -3.353 -14.674 1.00 95.00 238 ALA A CA 1
ATOM 1929 C C . ALA A 1 238 ? 11.214 -2.867 -13.417 1.00 95.00 238 ALA A C 1
ATOM 1931 O O . ALA A 1 238 ? 10.567 -1.823 -13.490 1.00 95.00 238 ALA A O 1
ATOM 1932 N N . LEU A 1 239 ? 11.366 -3.549 -12.274 1.00 96.31 239 LEU A N 1
ATOM 1933 C CA . LEU A 1 239 ? 10.791 -3.160 -10.981 1.00 96.31 239 LEU A CA 1
ATOM 1934 C C . LEU A 1 239 ? 11.285 -1.794 -10.523 1.00 96.31 239 LEU A C 1
ATOM 1936 O O . LEU A 1 239 ? 10.469 -0.948 -10.164 1.00 96.31 239 LEU A O 1
ATOM 1940 N N . ASP A 1 240 ? 12.591 -1.548 -10.605 1.00 96.62 240 ASP A N 1
ATOM 1941 C CA . ASP A 1 240 ? 13.170 -0.247 -10.283 1.00 96.62 240 ASP A CA 1
ATOM 1942 C C . ASP A 1 240 ? 12.590 0.849 -11.193 1.00 96.62 240 ASP A C 1
ATOM 1944 O O . ASP A 1 240 ? 12.239 1.938 -10.730 1.00 96.62 240 ASP A O 1
ATOM 1948 N N . CYS A 1 241 ? 12.423 0.571 -12.492 1.00 96.56 241 CYS A N 1
ATOM 1949 C CA . CYS A 1 241 ? 11.870 1.541 -13.438 1.00 96.56 241 CYS A CA 1
ATOM 1950 C C . CYS A 1 241 ? 10.368 1.808 -13.216 1.00 96.56 241 CYS A C 1
ATOM 1952 O O . CYS A 1 241 ? 9.971 2.973 -13.268 1.00 96.56 241 CYS A O 1
ATOM 1954 N N . VAL A 1 242 ? 9.532 0.797 -12.930 1.00 96.75 242 VAL A N 1
ATOM 1955 C CA . VAL A 1 242 ? 8.093 1.014 -12.650 1.00 96.75 242 VAL A CA 1
ATOM 1956 C C . VAL A 1 242 ? 7.838 1.582 -11.253 1.00 96.75 242 VAL A C 1
ATOM 1958 O O . VAL A 1 242 ? 6.964 2.430 -11.103 1.00 96.75 242 VAL A O 1
ATOM 1961 N N . ALA A 1 243 ? 8.645 1.244 -10.244 1.00 97.12 243 ALA A N 1
ATOM 1962 C CA . ALA A 1 243 ? 8.579 1.906 -8.939 1.00 97.12 243 ALA A CA 1
ATOM 1963 C C . ALA A 1 243 ? 8.948 3.398 -9.038 1.00 97.12 243 ALA A C 1
ATOM 1965 O O . ALA A 1 243 ? 8.372 4.232 -8.338 1.00 97.12 243 ALA A O 1
ATOM 1966 N N . ASN A 1 244 ? 9.865 3.761 -9.944 1.00 96.50 244 ASN A N 1
ATOM 1967 C CA . ASN A 1 244 ? 10.201 5.157 -10.221 1.00 96.50 244 ASN A CA 1
ATOM 1968 C C . ASN A 1 244 ? 9.135 5.898 -11.038 1.00 96.50 244 ASN A C 1
ATOM 1970 O O . ASN A 1 244 ? 8.742 6.994 -10.642 1.00 96.50 244 ASN A O 1
ATOM 1974 N N . HIS A 1 245 ? 8.692 5.322 -12.158 1.00 95.69 245 HIS A N 1
ATOM 1975 C CA . HIS A 1 245 ? 7.973 6.039 -13.222 1.00 95.69 245 HIS A CA 1
ATOM 1976 C C . HIS A 1 245 ? 6.576 5.480 -13.542 1.00 95.69 245 HIS A C 1
ATOM 1978 O O . HIS A 1 245 ? 5.929 5.932 -14.485 1.00 95.69 245 HIS A O 1
ATOM 1984 N N . GLY A 1 246 ? 6.108 4.489 -12.785 1.00 94.88 246 GLY A N 1
ATOM 1985 C CA . GLY A 1 246 ? 4.821 3.832 -12.983 1.00 94.88 246 GLY A CA 1
ATOM 1986 C C . GLY A 1 246 ? 4.836 2.845 -14.146 1.00 94.88 246 GLY A C 1
ATOM 1987 O O . GLY A 1 246 ? 5.834 2.688 -14.855 1.00 94.88 246 GLY A O 1
ATOM 1988 N N . TRP A 1 247 ? 3.706 2.167 -14.346 1.00 92.69 247 TRP A N 1
ATOM 1989 C CA . TRP A 1 247 ? 3.567 1.085 -15.326 1.00 92.69 247 TRP A CA 1
ATOM 1990 C C . TRP A 1 247 ? 4.071 1.431 -16.728 1.00 92.69 247 TRP A C 1
ATOM 1992 O O . TRP A 1 247 ? 4.860 0.688 -17.313 1.00 92.69 247 TRP A O 1
ATOM 2002 N N . TRP A 1 248 ? 3.590 2.543 -17.288 1.00 93.12 248 TRP A N 1
ATOM 2003 C CA . TRP A 1 248 ? 3.821 2.853 -18.695 1.00 93.12 248 TRP A CA 1
ATOM 2004 C C . TRP A 1 248 ? 5.235 3.370 -18.944 1.00 93.12 248 TRP A C 1
ATOM 2006 O O . TRP A 1 248 ? 5.969 2.792 -19.746 1.00 93.12 248 TRP A O 1
ATOM 2016 N N . LEU A 1 249 ? 5.629 4.442 -18.253 1.00 92.75 249 LEU A N 1
ATOM 2017 C CA . LEU A 1 249 ? 6.931 5.078 -18.457 1.00 92.75 249 LEU A CA 1
ATOM 2018 C C . LEU A 1 249 ? 8.075 4.199 -17.933 1.00 92.75 249 LEU A C 1
ATOM 2020 O O . LEU A 1 249 ? 9.145 4.186 -18.536 1.00 92.75 249 LEU A O 1
ATOM 2024 N N . GLY A 1 250 ? 7.842 3.421 -16.870 1.00 95.12 250 GLY A N 1
ATOM 2025 C CA . GLY A 1 250 ? 8.821 2.482 -16.329 1.00 95.12 250 GLY A CA 1
ATOM 2026 C C . GLY A 1 250 ? 9.168 1.359 -17.305 1.00 95.12 250 GLY A C 1
ATOM 2027 O O . GLY A 1 250 ? 10.345 1.106 -17.546 1.00 95.12 250 GLY A O 1
ATOM 2028 N N . LEU A 1 251 ? 8.172 0.730 -17.940 1.00 93.81 251 LEU A N 1
ATOM 2029 C CA . LEU A 1 251 ? 8.432 -0.318 -18.935 1.00 93.81 251 LEU A CA 1
ATOM 2030 C C . LEU A 1 251 ? 8.944 0.220 -20.278 1.00 93.81 251 LEU A C 1
ATOM 2032 O O . LEU A 1 251 ? 9.690 -0.483 -20.951 1.00 93.81 251 LEU A O 1
ATOM 2036 N N . HIS A 1 252 ? 8.625 1.465 -20.645 1.00 93.44 252 HIS A N 1
ATOM 2037 C CA . HIS A 1 252 ? 9.237 2.133 -21.803 1.00 93.44 252 HIS A CA 1
ATOM 2038 C C . HIS A 1 252 ? 10.637 2.701 -21.519 1.00 93.44 252 HIS A C 1
ATOM 2040 O O . HIS A 1 252 ? 11.268 3.251 -22.424 1.00 93.44 252 HIS A O 1
ATOM 2046 N N . HIS A 1 253 ? 11.139 2.593 -20.285 1.00 95.00 253 HIS A N 1
ATOM 2047 C CA . HIS A 1 253 ? 12.417 3.180 -19.914 1.00 95.00 253 HIS A CA 1
ATOM 2048 C C . HIS A 1 253 ? 13.587 2.522 -20.661 1.00 95.00 253 HIS A C 1
ATOM 2050 O O . HIS A 1 253 ? 13.680 1.300 -20.780 1.00 95.00 253 HIS A O 1
ATOM 2056 N N . ASP A 1 254 ? 14.540 3.349 -21.094 1.00 92.50 254 ASP A N 1
ATOM 2057 C CA . ASP A 1 254 ? 15.692 2.971 -21.920 1.00 92.50 254 ASP A CA 1
ATOM 2058 C C . ASP A 1 254 ? 16.468 1.753 -21.388 1.00 92.50 254 ASP A C 1
ATOM 2060 O O . ASP A 1 254 ? 16.955 0.938 -22.174 1.00 92.50 254 ASP A O 1
ATOM 2064 N N . LYS A 1 255 ? 16.579 1.614 -20.058 1.00 92.50 255 LYS A N 1
ATOM 2065 C CA . LYS A 1 255 ? 17.227 0.460 -19.410 1.00 92.50 255 LYS A CA 1
ATOM 2066 C C . LYS A 1 255 ? 16.462 -0.843 -19.677 1.00 92.50 255 LYS A C 1
ATOM 2068 O O . LYS A 1 255 ? 17.079 -1.819 -20.084 1.00 92.50 255 LYS A O 1
ATOM 2073 N N . VAL A 1 256 ? 15.139 -0.847 -19.497 1.00 90.88 256 VAL A N 1
ATOM 2074 C CA . VAL A 1 256 ? 14.274 -2.020 -19.718 1.00 90.88 256 VAL A CA 1
ATOM 2075 C C . VAL A 1 256 ? 14.307 -2.416 -21.191 1.00 90.88 256 VAL A C 1
ATOM 2077 O O . VAL A 1 256 ? 14.646 -3.552 -21.522 1.00 90.88 256 VAL A O 1
ATOM 2080 N N . THR A 1 257 ? 14.064 -1.450 -22.080 1.00 90.75 257 THR A N 1
ATOM 2081 C CA . THR A 1 257 ? 14.054 -1.646 -23.536 1.00 90.75 257 THR A CA 1
ATOM 2082 C C . THR A 1 257 ? 15.372 -2.238 -24.045 1.00 90.75 257 THR A C 1
ATOM 2084 O O . THR A 1 257 ? 15.361 -3.188 -24.827 1.00 90.75 257 THR A O 1
ATOM 2087 N N . LYS A 1 258 ? 16.526 -1.730 -23.582 1.00 90.38 258 LYS A N 1
ATOM 2088 C CA . LYS A 1 258 ? 17.850 -2.245 -23.979 1.00 90.38 258 LYS A CA 1
ATOM 2089 C C . LYS A 1 258 ? 18.146 -3.623 -23.384 1.00 90.38 258 LYS A C 1
ATOM 2091 O O . LYS A 1 258 ? 18.682 -4.472 -24.096 1.00 90.38 258 LYS A O 1
ATOM 2096 N N . SER A 1 259 ? 17.786 -3.880 -22.126 1.00 88.56 259 SER A N 1
ATOM 2097 C CA . SER A 1 259 ? 17.991 -5.188 -21.483 1.00 88.56 259 SER A CA 1
ATOM 2098 C C . SER A 1 259 ? 17.172 -6.300 -22.144 1.00 88.56 259 SER A C 1
ATOM 2100 O O . SER A 1 259 ? 17.701 -7.389 -22.385 1.00 88.56 259 SER A O 1
ATOM 2102 N N . ILE A 1 260 ? 15.919 -6.009 -22.512 1.00 87.00 260 ILE A N 1
ATOM 2103 C CA . ILE A 1 260 ? 15.060 -6.945 -23.247 1.00 87.00 260 ILE A CA 1
ATOM 2104 C C . ILE A 1 260 ? 15.586 -7.126 -24.673 1.00 87.00 260 ILE A C 1
ATOM 2106 O O . ILE A 1 260 ? 15.947 -8.240 -25.032 1.00 87.00 260 ILE A O 1
ATOM 2110 N N . ASN A 1 261 ? 15.742 -6.059 -25.466 1.00 86.81 261 ASN A N 1
ATOM 2111 C CA . ASN A 1 261 ? 16.134 -6.190 -26.879 1.00 86.81 261 ASN A CA 1
ATOM 2112 C C . ASN A 1 261 ? 17.548 -6.757 -27.102 1.00 86.81 261 ASN A C 1
ATOM 2114 O O . ASN A 1 261 ? 17.809 -7.326 -28.159 1.00 86.81 261 ASN A O 1
ATOM 2118 N N . SER A 1 262 ? 18.463 -6.631 -26.134 1.00 86.38 262 SER A N 1
ATOM 2119 C CA . SER A 1 262 ? 19.789 -7.274 -26.199 1.00 86.38 262 SER A CA 1
ATOM 2120 C C . SER A 1 262 ? 19.770 -8.768 -25.864 1.00 86.38 262 SER A C 1
ATOM 2122 O O . SER A 1 262 ? 20.711 -9.475 -26.221 1.00 86.38 262 SER A O 1
ATOM 2124 N N . THR A 1 263 ? 18.720 -9.253 -25.194 1.00 82.50 263 THR A N 1
ATOM 2125 C CA . THR A 1 263 ? 18.553 -10.671 -24.842 1.00 82.50 263 THR A CA 1
ATOM 2126 C C . THR A 1 263 ? 17.588 -11.365 -25.811 1.00 82.50 263 THR A C 1
ATOM 2128 O O . THR A 1 263 ? 17.883 -12.463 -26.274 1.00 82.50 263 THR A O 1
ATOM 2131 N N . GLU A 1 264 ? 16.481 -10.711 -26.177 1.00 82.00 264 GLU A N 1
ATOM 2132 C CA . GLU A 1 264 ? 15.429 -11.236 -27.05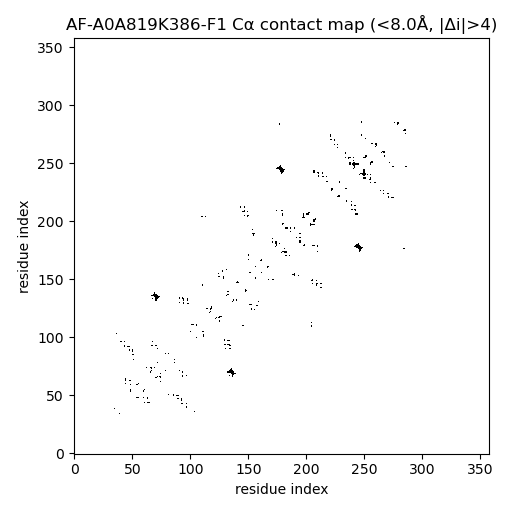4 1.00 82.00 264 GLU A CA 1
ATOM 2133 C C . GLU A 1 264 ? 14.824 -10.135 -27.965 1.00 82.00 264 GLU A C 1
ATOM 2135 O O . GLU A 1 264 ? 13.851 -9.466 -27.598 1.00 82.00 264 GLU A O 1
ATOM 2140 N N . PRO A 1 265 ? 15.366 -9.923 -29.178 1.00 81.69 265 PRO A N 1
ATOM 2141 C CA . PRO A 1 265 ? 14.820 -8.957 -30.135 1.00 81.69 265 PRO A CA 1
ATOM 2142 C C . PRO A 1 265 ? 13.352 -9.242 -30.506 1.00 81.69 265 PRO A C 1
ATOM 2144 O O . PRO A 1 265 ? 12.993 -10.382 -30.798 1.00 81.69 265 PRO A O 1
ATOM 2147 N N . GLY A 1 266 ? 12.500 -8.210 -30.536 1.00 82.94 266 GLY A N 1
ATOM 2148 C CA . GLY A 1 266 ? 11.080 -8.319 -30.923 1.00 82.94 266 GLY A CA 1
ATOM 2149 C C . GLY A 1 266 ? 10.120 -8.749 -29.800 1.00 82.94 266 GLY A C 1
ATOM 2150 O O . GLY A 1 266 ? 8.894 -8.694 -29.952 1.00 82.94 266 GLY A O 1
ATOM 2151 N N . LYS A 1 267 ? 10.648 -9.175 -28.645 1.00 85.75 267 LYS A N 1
ATOM 2152 C CA . LYS A 1 267 ? 9.834 -9.503 -27.462 1.00 85.75 267 LYS A CA 1
ATOM 2153 C C . LYS A 1 267 ? 9.367 -8.256 -26.714 1.00 85.75 267 LYS A C 1
ATOM 2155 O O . LYS A 1 267 ? 8.313 -8.303 -26.082 1.00 85.75 267 LYS A O 1
ATOM 2160 N N . PHE A 1 268 ? 10.085 -7.138 -26.834 1.00 87.62 268 PHE A N 1
ATOM 2161 C CA . PHE A 1 268 ? 9.699 -5.866 -26.225 1.00 87.62 268 PHE A CA 1
ATOM 2162 C C . PHE A 1 268 ? 8.350 -5.356 -26.753 1.00 87.62 268 PHE A C 1
ATOM 2164 O O . PHE A 1 268 ? 7.456 -5.049 -25.972 1.00 87.62 268 PHE A O 1
ATOM 2171 N N . GLU A 1 269 ? 8.141 -5.358 -28.068 1.00 88.81 269 GLU A N 1
ATOM 2172 C CA . GLU A 1 269 ? 6.878 -4.951 -28.694 1.00 88.81 269 GLU A CA 1
ATOM 2173 C C . GLU A 1 269 ? 5.713 -5.837 -28.218 1.00 88.81 269 GLU A C 1
ATOM 2175 O O . GLU A 1 269 ? 4.633 -5.347 -27.885 1.00 88.81 269 GLU A O 1
ATOM 2180 N N . THR A 1 270 ? 5.963 -7.145 -28.096 1.00 87.00 270 THR A N 1
ATOM 2181 C CA . THR A 1 270 ? 4.994 -8.126 -27.580 1.00 87.00 270 THR A CA 1
ATOM 2182 C C . THR A 1 270 ? 4.651 -7.877 -26.104 1.00 87.00 270 THR A C 1
ATOM 2184 O O . THR A 1 270 ? 3.494 -8.027 -25.700 1.00 87.00 270 THR A O 1
ATOM 2187 N N . LEU A 1 271 ? 5.637 -7.472 -25.295 1.00 88.88 271 LEU A N 1
ATOM 2188 C CA . LEU A 1 271 ? 5.444 -7.059 -23.906 1.00 88.88 271 LEU A CA 1
ATOM 2189 C C . LEU A 1 271 ? 4.589 -5.786 -23.819 1.00 88.88 271 LEU A C 1
ATOM 2191 O O . LEU A 1 271 ? 3.646 -5.754 -23.032 1.00 88.88 271 LEU A O 1
ATOM 2195 N N . ILE A 1 272 ? 4.858 -4.771 -24.648 1.00 90.94 272 ILE A N 1
ATOM 2196 C CA . ILE A 1 272 ? 4.105 -3.508 -24.647 1.00 90.94 272 ILE A CA 1
ATOM 2197 C C . ILE A 1 272 ? 2.639 -3.705 -25.061 1.00 90.94 272 ILE A C 1
ATOM 2199 O O . ILE A 1 272 ? 1.751 -3.155 -24.408 1.00 90.94 272 ILE A O 1
ATOM 2203 N N . GLU A 1 273 ? 2.332 -4.528 -26.070 1.00 90.12 273 GLU A N 1
ATOM 2204 C CA . GLU A 1 273 ? 0.929 -4.840 -26.403 1.00 90.12 273 GLU A CA 1
ATOM 2205 C C . GLU A 1 273 ? 0.197 -5.543 -25.248 1.00 90.12 273 GLU A C 1
ATOM 2207 O O . GLU A 1 273 ? -0.981 -5.286 -24.988 1.00 90.12 273 GLU A O 1
ATOM 2212 N N . LYS A 1 274 ? 0.894 -6.394 -24.489 1.00 88.81 274 LYS A N 1
ATOM 2213 C CA . LYS A 1 274 ? 0.296 -7.097 -23.347 1.00 88.81 274 LYS A CA 1
ATOM 2214 C C . LYS A 1 274 ? 0.223 -6.248 -22.080 1.00 88.81 274 LYS A C 1
ATOM 2216 O O . LYS A 1 274 ? -0.725 -6.418 -21.316 1.00 88.81 274 LYS A O 1
ATOM 2221 N N . LEU A 1 275 ? 1.107 -5.264 -21.922 1.00 91.19 275 LEU A N 1
ATOM 2222 C CA . LEU A 1 275 ? 0.934 -4.174 -20.965 1.00 91.19 275 LEU A CA 1
ATOM 2223 C C . LEU A 1 275 ? -0.341 -3.374 -21.277 1.00 91.19 275 LEU A C 1
ATOM 2225 O O . LEU A 1 275 ? -1.138 -3.150 -20.371 1.00 91.19 275 LEU A O 1
ATOM 2229 N N . LYS A 1 276 ? -0.594 -3.002 -22.543 1.00 92.25 276 LYS A N 1
ATOM 2230 C CA . LYS A 1 276 ? -1.845 -2.317 -22.935 1.00 92.25 276 LYS A CA 1
ATOM 2231 C C . LYS A 1 276 ? -3.081 -3.148 -22.586 1.00 92.25 276 LYS A C 1
ATOM 2233 O O . LYS A 1 276 ? -4.025 -2.617 -22.005 1.00 92.25 276 LYS A O 1
ATOM 2238 N N . GLU A 1 277 ? -3.080 -4.448 -22.897 1.00 90.94 277 GLU A N 1
ATOM 2239 C CA . GLU A 1 277 ? -4.169 -5.351 -22.495 1.00 90.94 277 GLU A CA 1
ATOM 2240 C C . GLU A 1 277 ? -4.353 -5.400 -20.973 1.00 90.94 277 GLU A C 1
ATOM 2242 O O . GLU A 1 277 ? -5.487 -5.335 -20.504 1.00 90.94 277 GLU A O 1
ATOM 2247 N N . TYR A 1 278 ? -3.265 -5.502 -20.204 1.00 90.12 278 TYR A N 1
ATOM 2248 C CA . TYR A 1 278 ? -3.313 -5.509 -18.742 1.00 90.12 278 TYR A CA 1
ATOM 2249 C C . TYR A 1 278 ? -3.909 -4.206 -18.193 1.00 90.12 278 TYR A C 1
ATOM 2251 O O . TYR A 1 278 ? -4.905 -4.258 -17.475 1.00 90.12 278 TYR A O 1
ATOM 2259 N N . LEU A 1 279 ? -3.375 -3.046 -18.594 1.00 90.12 279 LEU A N 1
ATOM 2260 C CA . LEU A 1 279 ? -3.858 -1.734 -18.149 1.00 90.12 279 LEU A CA 1
ATOM 2261 C C . LEU A 1 279 ? -5.339 -1.537 -18.500 1.00 90.12 279 LEU A C 1
ATOM 2263 O O . LEU A 1 279 ? -6.124 -1.149 -17.639 1.00 90.12 279 LEU A O 1
ATOM 2267 N N . THR A 1 280 ? -5.749 -1.927 -19.713 1.00 91.31 280 THR A N 1
ATOM 2268 C CA . THR A 1 280 ? -7.157 -1.870 -20.146 1.00 91.31 280 THR A CA 1
ATOM 2269 C C . THR A 1 280 ? -8.064 -2.721 -19.251 1.00 91.31 280 THR A C 1
ATOM 2271 O O . THR A 1 280 ? -9.143 -2.271 -18.872 1.00 91.31 280 THR A O 1
ATOM 2274 N N . ARG A 1 281 ? -7.641 -3.939 -18.873 1.00 89.88 281 ARG A N 1
ATOM 2275 C CA . ARG A 1 281 ? -8.416 -4.821 -17.975 1.00 89.88 281 ARG A CA 1
ATOM 2276 C C . ARG A 1 281 ? -8.516 -4.278 -16.549 1.00 89.88 281 ARG A C 1
ATOM 2278 O O . ARG A 1 281 ? -9.530 -4.517 -15.905 1.00 89.88 281 ARG A O 1
ATOM 2285 N N . GLN A 1 282 ? -7.496 -3.562 -16.074 1.00 85.69 282 GLN A N 1
ATOM 2286 C CA . GLN A 1 282 ? -7.497 -2.909 -14.758 1.00 85.69 282 GLN A CA 1
ATOM 2287 C C . GLN A 1 282 ? -8.190 -1.532 -14.758 1.00 85.69 282 GLN A C 1
ATOM 2289 O O . GLN A 1 282 ? -8.261 -0.885 -13.718 1.00 85.69 282 GLN A O 1
ATOM 2294 N N . GLY A 1 283 ? -8.677 -1.047 -15.909 1.00 87.56 283 GLY A N 1
ATOM 2295 C CA . GLY A 1 283 ? -9.227 0.309 -16.035 1.00 87.56 283 GLY A CA 1
ATOM 2296 C C . GLY A 1 283 ? -8.184 1.422 -15.859 1.00 87.56 283 GLY A C 1
ATOM 2297 O O . GLY A 1 283 ? -8.549 2.566 -15.594 1.00 87.56 283 GLY A O 1
ATOM 2298 N N . LEU A 1 284 ? -6.895 1.097 -15.993 1.00 86.31 284 LEU A N 1
ATOM 2299 C CA . LEU A 1 284 ? -5.788 2.041 -15.857 1.00 86.31 284 LEU A CA 1
ATOM 2300 C C . LEU A 1 284 ? -5.560 2.810 -17.172 1.00 86.31 284 LEU A C 1
ATOM 2302 O O . LEU A 1 284 ? -5.685 2.231 -18.257 1.00 86.31 284 LEU A O 1
ATOM 2306 N N . PRO A 1 285 ? -5.216 4.109 -17.107 1.00 82.75 285 PRO A N 1
ATOM 2307 C CA . PRO A 1 285 ? -4.976 4.920 -18.292 1.00 82.75 285 PRO A CA 1
ATOM 2308 C C . PRO A 1 285 ? -3.756 4.428 -19.078 1.00 82.75 285 PRO A C 1
ATOM 2310 O O . PRO A 1 285 ? -2.710 4.107 -18.518 1.00 82.75 285 PRO A O 1
ATOM 2313 N N . ILE A 1 286 ? -3.873 4.442 -20.406 1.00 86.69 286 ILE A N 1
ATOM 2314 C CA . ILE A 1 286 ? -2.752 4.240 -21.328 1.00 86.69 286 ILE A CA 1
ATOM 2315 C C . ILE A 1 286 ? -2.353 5.621 -21.867 1.00 86.69 286 ILE A C 1
ATOM 2317 O O . ILE A 1 286 ? -3.151 6.230 -22.588 1.00 86.69 286 ILE A O 1
ATOM 2321 N N . PRO A 1 287 ? -1.157 6.144 -21.540 1.00 80.12 287 PRO A N 1
ATOM 2322 C CA . PRO A 1 287 ? -0.684 7.422 -22.059 1.00 80.12 287 PRO A CA 1
ATOM 2323 C C . PRO A 1 287 ? -0.673 7.456 -23.591 1.00 80.12 287 PRO A C 1
ATOM 2325 O O . PRO A 1 287 ? -0.099 6.587 -24.249 1.00 80.12 287 PRO A O 1
ATOM 2328 N N . ILE A 1 288 ? -1.300 8.483 -24.168 1.00 76.62 288 ILE A N 1
ATOM 2329 C CA . ILE A 1 288 ? -1.361 8.670 -25.621 1.00 76.62 288 ILE A CA 1
ATOM 2330 C C . ILE A 1 288 ? 0.017 9.170 -26.098 1.00 76.62 288 ILE A C 1
ATOM 2332 O O . ILE A 1 288 ? 0.404 10.269 -25.696 1.00 76.62 288 ILE A O 1
ATOM 2336 N N . PRO A 1 289 ? 0.749 8.451 -26.980 1.00 54.38 289 PRO A N 1
ATOM 2337 C CA . PRO A 1 289 ? 2.172 8.718 -27.258 1.00 54.38 289 PRO A CA 1
ATOM 2338 C C . PRO A 1 289 ? 2.562 10.079 -27.871 1.00 54.38 289 PRO A C 1
ATOM 2340 O O . PRO A 1 289 ? 3.735 10.278 -28.161 1.00 54.38 289 PRO A O 1
ATOM 2343 N N . ASN A 1 290 ? 1.618 10.998 -28.104 1.00 45.22 290 ASN A N 1
ATOM 2344 C CA . ASN A 1 290 ? 1.829 12.240 -28.863 1.00 45.22 290 ASN A CA 1
ATOM 2345 C C . ASN A 1 290 ? 1.384 13.529 -28.143 1.00 45.22 290 ASN A C 1
ATOM 2347 O O . ASN A 1 290 ? 1.334 14.585 -28.773 1.00 45.22 290 ASN A O 1
ATOM 2351 N N . GLN A 1 291 ? 1.082 13.496 -26.841 1.00 47.66 291 GLN A N 1
ATOM 2352 C CA . GLN A 1 291 ? 0.929 14.734 -26.062 1.00 47.66 291 GLN A CA 1
ATOM 2353 C C . GLN A 1 291 ? 2.274 15.170 -25.474 1.00 47.66 291 GLN A C 1
ATOM 2355 O O . GLN A 1 291 ? 2.534 15.036 -24.281 1.00 47.66 291 GLN A O 1
ATOM 2360 N N . SER A 1 292 ? 3.134 15.719 -26.335 1.00 42.72 292 SER A N 1
ATOM 2361 C CA . SER A 1 292 ? 4.319 16.467 -25.911 1.00 42.72 292 SER A CA 1
ATOM 2362 C C . SER A 1 292 ? 3.873 17.720 -25.150 1.00 42.72 292 SER A C 1
ATOM 2364 O O . SER A 1 292 ? 3.535 18.741 -25.754 1.00 42.72 292 SER A O 1
ATOM 2366 N N . SER A 1 293 ? 3.832 17.627 -23.823 1.00 43.47 293 SER A N 1
ATOM 2367 C CA . SER A 1 293 ? 3.383 18.690 -22.930 1.00 43.47 293 SER A CA 1
ATOM 2368 C C . SER A 1 293 ? 4.378 19.854 -22.914 1.00 43.47 293 SER A C 1
ATOM 2370 O O . SER A 1 293 ? 5.325 19.903 -22.132 1.00 43.47 293 SER A O 1
ATOM 2372 N N . SER A 1 294 ? 4.132 20.854 -23.765 1.00 38.72 294 SER A N 1
ATOM 2373 C CA . SER A 1 294 ? 4.683 22.196 -23.570 1.00 38.72 294 SER A CA 1
ATOM 2374 C C . SER A 1 294 ? 4.237 22.692 -22.192 1.00 38.72 294 SER A C 1
ATOM 2376 O O . SER A 1 294 ? 3.044 22.899 -21.969 1.00 38.72 294 SER A O 1
ATOM 2378 N N . GLY A 1 295 ? 5.182 22.798 -21.258 1.00 43.22 295 GLY A N 1
ATOM 2379 C CA . GLY A 1 295 ? 4.884 22.783 -19.829 1.00 43.22 295 GLY A CA 1
ATOM 2380 C C . GLY A 1 295 ? 3.952 23.894 -19.347 1.00 43.22 295 GLY A C 1
ATOM 2381 O O . GLY A 1 295 ? 4.363 25.045 -19.221 1.00 43.22 295 GLY A O 1
ATOM 2382 N N . GLN A 1 296 ? 2.739 23.511 -18.949 1.00 36.53 296 GLN A N 1
ATOM 2383 C CA . GLN A 1 296 ? 1.977 24.194 -17.908 1.00 36.53 296 GLN A CA 1
ATOM 2384 C C . GLN A 1 296 ? 1.425 23.146 -16.942 1.00 36.53 296 GLN A C 1
ATOM 2386 O O . GLN A 1 296 ? 0.629 22.290 -17.320 1.00 36.53 296 GLN A O 1
ATOM 2391 N N . SER A 1 297 ? 1.881 23.214 -15.690 1.00 40.94 297 SER A N 1
ATOM 2392 C CA . SER A 1 297 ? 1.361 22.399 -14.592 1.00 40.94 297 SER A CA 1
ATOM 2393 C C . SER A 1 297 ? -0.023 22.918 -14.202 1.00 40.94 297 SER A C 1
ATOM 2395 O O . SER A 1 297 ? -0.173 23.780 -13.338 1.00 40.94 297 SER A O 1
ATOM 2397 N N . SER A 1 298 ? -1.039 22.436 -14.910 1.00 36.91 298 SER A N 1
ATOM 2398 C CA . SER A 1 298 ? -2.434 22.510 -14.495 1.00 36.91 298 SER A CA 1
ATOM 2399 C C . SER A 1 298 ? -2.828 21.117 -14.032 1.00 36.91 298 SER A C 1
ATOM 2401 O O . SER A 1 298 ? -2.795 20.182 -14.830 1.00 36.91 298 SER A O 1
ATOM 2403 N N . VAL A 1 299 ? -3.161 20.977 -12.746 1.00 39.28 299 VAL A N 1
ATOM 2404 C CA . VAL A 1 299 ? -3.629 19.707 -12.172 1.00 39.28 299 VAL A CA 1
ATOM 2405 C C . VAL A 1 299 ? -4.790 19.192 -13.031 1.00 39.28 299 VAL A C 1
ATOM 2407 O O . VAL A 1 299 ? -5.754 19.939 -13.228 1.00 39.28 299 VAL A O 1
ATOM 2410 N N . PRO A 1 300 ? -4.726 17.964 -13.576 1.00 38.66 300 PRO A N 1
ATOM 2411 C CA . PRO A 1 300 ? -5.817 17.444 -14.377 1.00 38.66 300 PRO A CA 1
ATOM 2412 C C . PRO A 1 300 ? -7.012 17.174 -13.463 1.00 38.66 300 PRO A C 1
ATOM 2414 O O . PRO A 1 300 ? -7.021 16.207 -12.703 1.00 38.66 300 PRO A O 1
ATOM 2417 N N . SER A 1 301 ? -8.047 18.014 -13.557 1.00 34.03 301 SER A N 1
ATOM 2418 C CA . SER A 1 301 ? -9.364 17.665 -13.027 1.00 34.03 301 SER A CA 1
ATOM 2419 C C . SER A 1 301 ? -9.847 16.407 -13.739 1.00 34.03 301 SER A C 1
ATOM 2421 O O . SER A 1 301 ? -10.288 16.457 -14.890 1.00 34.03 301 SER A O 1
ATOM 2423 N N . LEU A 1 302 ? -9.759 15.277 -13.040 1.00 36.03 302 LEU A N 1
ATOM 2424 C CA . LEU A 1 302 ? -10.403 14.027 -13.416 1.00 36.03 302 LEU A CA 1
ATOM 2425 C C . LEU A 1 302 ? -11.918 14.252 -13.419 1.00 36.03 302 LEU A C 1
ATOM 2427 O O . LEU A 1 302 ? -12.589 14.093 -12.403 1.00 36.03 302 LEU A O 1
ATOM 2431 N N . ASN A 1 303 ? -12.459 14.639 -14.575 1.00 31.98 303 ASN A N 1
ATOM 2432 C CA . ASN A 1 303 ? -13.895 14.628 -14.826 1.00 31.98 303 ASN A CA 1
ATOM 2433 C C . ASN A 1 303 ? -14.367 13.171 -14.889 1.00 31.98 303 ASN A C 1
ATOM 2435 O O . ASN A 1 303 ? -14.529 12.593 -15.965 1.00 31.98 303 ASN A O 1
ATOM 2439 N N . THR A 1 304 ? -14.586 12.572 -13.720 1.00 37.84 304 THR A N 1
ATOM 2440 C CA . THR A 1 304 ? -15.200 11.254 -13.572 1.00 37.84 304 THR A CA 1
ATOM 2441 C C . THR A 1 304 ? -16.679 11.375 -13.930 1.00 37.84 304 THR A C 1
ATOM 2443 O O . THR A 1 304 ? -17.540 11.652 -13.096 1.00 37.84 304 THR A O 1
ATOM 2446 N N . SER A 1 305 ? -16.995 11.250 -15.214 1.00 35.78 305 SER A N 1
ATOM 2447 C CA . SER A 1 305 ? -18.364 11.300 -15.721 1.00 35.78 305 SER A CA 1
ATOM 2448 C C . SER A 1 305 ? -18.507 10.369 -16.919 1.00 35.78 305 SER A C 1
ATOM 2450 O O . SER A 1 305 ? -17.688 10.397 -17.829 1.00 35.78 305 SER A O 1
ATOM 2452 N N . ALA A 1 306 ? -19.582 9.576 -16.893 1.00 39.84 306 ALA A N 1
ATOM 2453 C CA . ALA A 1 306 ? -19.945 8.522 -17.847 1.00 39.84 306 ALA A CA 1
ATOM 2454 C C . ALA A 1 306 ? -19.105 7.223 -17.813 1.00 39.84 306 ALA A C 1
ATOM 2456 O O . ALA A 1 306 ? -18.300 6.953 -18.698 1.00 39.84 306 ALA A O 1
ATOM 2457 N N . LEU A 1 307 ? -19.444 6.332 -16.870 1.00 35.62 307 LEU A N 1
ATOM 2458 C CA . LEU A 1 307 ? -19.491 4.890 -17.159 1.00 35.62 307 LEU A CA 1
ATOM 2459 C C . LEU A 1 307 ? -20.621 4.185 -16.381 1.00 35.62 307 LEU A C 1
ATOM 2461 O O . LEU A 1 307 ? -20.395 3.316 -15.545 1.00 35.62 307 LEU A O 1
ATOM 2465 N N . THR A 1 308 ? -21.867 4.567 -16.666 1.00 39.12 308 THR A N 1
ATOM 2466 C CA . THR A 1 308 ? -23.066 3.834 -16.227 1.00 39.12 308 THR A CA 1
ATOM 2467 C C . THR A 1 308 ? -23.730 3.170 -17.424 1.00 39.12 308 THR A C 1
ATOM 2469 O O . THR A 1 308 ? -24.697 3.705 -17.956 1.00 39.12 308 THR A O 1
ATOM 2472 N N . ASP A 1 309 ? -23.213 2.012 -17.844 1.00 36.81 309 ASP A N 1
ATOM 2473 C CA . ASP A 1 309 ? -23.939 1.123 -18.759 1.00 36.81 309 ASP A CA 1
ATOM 2474 C C . ASP A 1 309 ? -23.470 -0.342 -18.646 1.00 36.81 309 ASP A C 1
ATOM 2476 O O . ASP A 1 309 ? -22.635 -0.832 -19.405 1.00 36.81 309 ASP A O 1
ATOM 2480 N N . ALA A 1 310 ? -24.006 -1.062 -17.652 1.00 34.69 310 ALA A N 1
ATOM 2481 C CA . ALA A 1 310 ? -23.840 -2.513 -17.522 1.00 34.69 310 ALA A CA 1
ATOM 2482 C C . ALA A 1 310 ? -25.017 -3.169 -16.768 1.00 34.69 310 ALA A C 1
ATOM 2484 O O . ALA A 1 310 ? -24.946 -3.442 -15.576 1.00 34.69 310 ALA A O 1
ATOM 2485 N N . LYS A 1 311 ? -26.095 -3.456 -17.512 1.00 32.66 311 LYS A N 1
ATOM 2486 C CA . LYS A 1 311 ? -27.087 -4.527 -17.261 1.00 32.66 311 LYS A CA 1
ATOM 2487 C C . LYS A 1 311 ? -27.567 -4.751 -15.813 1.00 32.66 311 LYS A C 1
ATOM 2489 O O . LYS A 1 311 ? -27.121 -5.655 -15.110 1.00 32.66 311 LYS A O 1
ATOM 2494 N N . SER A 1 312 ? -28.656 -4.062 -15.473 1.00 29.20 312 SER A N 1
ATOM 2495 C CA . SER A 1 312 ? -29.620 -4.554 -14.480 1.00 29.20 312 SER A CA 1
ATOM 2496 C C . SER A 1 312 ? -30.176 -5.928 -14.894 1.00 29.20 312 SER A C 1
ATOM 2498 O O . SER A 1 312 ? -30.739 -6.067 -15.983 1.00 29.20 312 SER A O 1
ATOM 2500 N N . LEU A 1 313 ? -30.048 -6.932 -14.021 1.00 30.67 313 LEU A N 1
ATOM 2501 C CA . LEU A 1 313 ? -30.839 -8.163 -14.080 1.00 30.67 313 LEU A CA 1
ATOM 2502 C C . LEU A 1 313 ? -32.049 -8.015 -13.155 1.00 30.67 313 LEU A C 1
ATOM 2504 O O . LEU A 1 313 ? -31.958 -8.194 -11.942 1.00 30.67 313 LEU A O 1
ATOM 2508 N N . SER A 1 314 ? -33.194 -7.689 -13.747 1.00 28.03 314 SER A N 1
ATOM 2509 C CA . SER A 1 314 ? -34.464 -7.570 -13.037 1.00 28.03 314 SER A CA 1
ATOM 2510 C C . SER A 1 314 ? -34.969 -8.935 -12.561 1.00 28.03 314 SER A C 1
ATOM 2512 O O . SER A 1 314 ? -35.327 -9.779 -13.381 1.00 28.03 314 SER A O 1
ATOM 2514 N N . ILE A 1 315 ? -35.100 -9.119 -11.244 1.00 31.55 315 ILE A N 1
ATOM 2515 C CA . ILE A 1 315 ? -35.953 -10.163 -10.659 1.00 31.55 315 ILE A CA 1
ATOM 2516 C C . ILE A 1 315 ? -37.106 -9.475 -9.930 1.00 31.55 315 ILE A C 1
ATOM 2518 O O . ILE A 1 315 ? -36.989 -9.025 -8.794 1.00 31.55 315 ILE A O 1
ATOM 2522 N N . THR A 1 316 ? -38.240 -9.380 -10.618 1.00 28.61 316 THR A N 1
ATOM 2523 C CA . THR A 1 316 ? -39.519 -8.946 -10.052 1.00 28.61 316 THR A CA 1
ATOM 2524 C C . THR A 1 316 ? -40.224 -10.095 -9.340 1.00 28.61 316 THR A C 1
ATOM 2526 O O . THR A 1 316 ? -40.523 -11.103 -9.983 1.00 28.61 316 THR A O 1
ATOM 2529 N N . SER A 1 317 ? -40.625 -9.896 -8.082 1.00 30.97 317 SER A N 1
ATOM 2530 C CA . SER A 1 317 ? -41.967 -10.256 -7.580 1.00 30.97 317 SER A CA 1
ATOM 2531 C C . SER A 1 317 ? -42.263 -9.573 -6.227 1.00 30.97 317 SER A C 1
ATOM 2533 O O . SER A 1 317 ? -41.317 -9.146 -5.567 1.00 30.97 317 SER A O 1
ATOM 2535 N N . PRO A 1 318 ? -43.545 -9.368 -5.850 1.00 32.50 318 PRO A N 1
ATOM 2536 C CA . PRO A 1 318 ? -43.958 -8.270 -4.959 1.00 32.50 318 PRO A CA 1
ATOM 2537 C C . PRO A 1 318 ? -44.532 -8.756 -3.603 1.00 32.50 318 PRO A C 1
ATOM 2539 O O . PRO A 1 318 ? -44.306 -9.909 -3.251 1.00 32.50 318 PRO A O 1
ATOM 2542 N N . ILE A 1 319 ? -45.348 -7.903 -2.935 1.00 29.77 319 ILE A N 1
ATOM 2543 C CA . ILE A 1 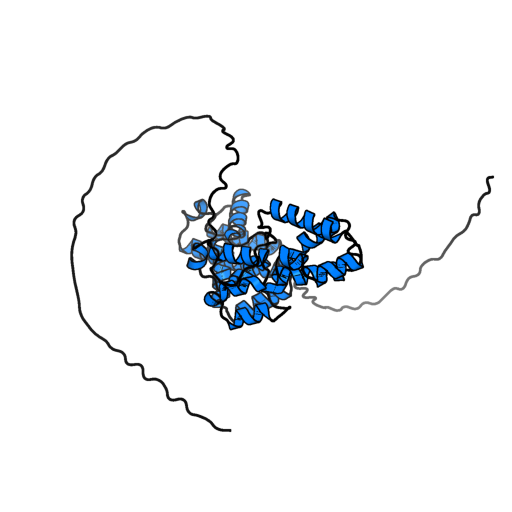319 ? -46.261 -8.128 -1.766 1.00 29.77 319 ILE A CA 1
ATOM 2544 C C . ILE A 1 319 ? -45.734 -7.502 -0.435 1.00 29.77 319 ILE A C 1
ATOM 2546 O O . ILE A 1 319 ? -44.571 -7.702 -0.109 1.00 29.77 319 ILE A O 1
ATOM 2550 N N . PRO A 1 320 ? -46.540 -6.746 0.359 1.00 31.72 320 PRO A N 1
ATOM 2551 C CA . PRO A 1 320 ? -47.239 -5.505 0.001 1.00 31.72 320 PRO A CA 1
ATOM 2552 C C . PRO A 1 320 ? -47.037 -4.368 1.050 1.00 31.72 320 PRO A C 1
ATOM 2554 O O . PRO A 1 320 ? -46.488 -4.560 2.132 1.00 31.72 320 PRO A O 1
ATOM 2557 N N . ILE A 1 321 ? -47.570 -3.176 0.770 1.00 31.84 321 ILE A N 1
ATOM 2558 C CA . ILE A 1 321 ? -47.696 -2.071 1.745 1.00 31.84 321 ILE A CA 1
ATOM 2559 C C . ILE A 1 321 ? -48.942 -2.289 2.629 1.00 31.84 321 ILE A C 1
ATOM 2561 O O . ILE A 1 321 ? -49.963 -2.767 2.126 1.00 31.84 321 ILE A O 1
ATOM 2565 N N . PRO A 1 322 ? -48.924 -1.842 3.898 1.00 32.75 322 PRO A N 1
ATOM 2566 C CA . PRO A 1 322 ? -50.072 -1.082 4.392 1.00 32.75 322 PRO A CA 1
ATOM 2567 C C . PRO A 1 322 ? -49.685 0.303 4.934 1.00 32.75 322 PRO A C 1
ATOM 2569 O O . PRO A 1 322 ? -48.774 0.458 5.743 1.00 32.75 322 PRO A O 1
ATOM 2572 N N . ASN A 1 323 ? -50.442 1.309 4.489 1.00 29.02 323 ASN A N 1
ATOM 2573 C CA . ASN A 1 323 ? -50.438 2.677 5.005 1.00 29.02 323 ASN A CA 1
ATOM 2574 C C . ASN A 1 323 ? -50.517 2.719 6.538 1.00 29.02 323 ASN A C 1
ATOM 2576 O O . ASN A 1 323 ? -51.396 2.068 7.098 1.00 29.02 323 ASN A O 1
ATOM 2580 N N . GLN A 1 324 ? -49.812 3.669 7.161 1.00 31.02 324 GLN A N 1
ATOM 2581 C CA . GLN A 1 324 ? -50.489 4.618 8.052 1.00 31.02 324 GLN A CA 1
ATOM 2582 C C . GLN A 1 324 ? -49.971 6.044 7.849 1.00 31.02 324 GLN A C 1
ATOM 2584 O O . GLN A 1 324 ? -48.783 6.300 7.688 1.00 31.02 324 GLN A O 1
ATOM 2589 N N . SER A 1 325 ? -50.926 6.964 7.830 1.00 31.53 325 SER A N 1
ATOM 2590 C CA . SER A 1 325 ? -50.770 8.399 7.634 1.00 31.53 325 SER A CA 1
ATOM 2591 C C . SER A 1 325 ? -50.921 9.144 8.957 1.00 31.53 325 SER A C 1
ATOM 2593 O O . SER A 1 325 ? -51.910 8.915 9.654 1.00 31.53 325 SER A O 1
ATOM 2595 N N . SER A 1 326 ? -50.079 10.141 9.224 1.00 31.45 326 SER A N 1
ATOM 2596 C CA . SER A 1 326 ? -50.493 11.295 10.032 1.00 31.45 326 SER A CA 1
ATOM 2597 C C . SER A 1 326 ? -49.662 12.544 9.730 1.00 31.45 326 SER A C 1
ATOM 2599 O O . SER A 1 326 ? -48.436 12.552 9.742 1.00 31.45 326 SER A O 1
ATOM 2601 N N . SER A 1 327 ? -50.378 13.624 9.435 1.00 32.09 327 SER A N 1
ATOM 2602 C CA . SER A 1 327 ? -49.878 14.991 9.312 1.00 32.09 327 SER A CA 1
ATOM 2603 C C . SER A 1 327 ? -49.596 15.615 10.682 1.00 32.09 327 SER A C 1
ATOM 2605 O O . SER A 1 327 ? -50.369 15.397 11.614 1.00 32.09 327 SER A O 1
ATOM 2607 N N . GLY A 1 328 ? -48.600 16.499 10.772 1.00 30.47 328 GLY A N 1
ATOM 2608 C CA . GLY A 1 328 ? -48.372 17.329 11.958 1.00 30.47 328 GLY A CA 1
ATOM 2609 C C . GLY A 1 328 ? -47.507 18.552 11.660 1.00 30.47 328 GLY A C 1
ATOM 2610 O O . GLY A 1 328 ? -46.285 18.463 11.668 1.00 30.47 328 GLY A O 1
ATOM 2611 N N . GLN A 1 329 ? -48.137 19.697 11.393 1.00 33.75 329 GLN A N 1
ATOM 2612 C CA . GLN A 1 329 ? -47.452 20.995 11.370 1.00 33.75 329 GLN A CA 1
ATOM 2613 C C . GLN A 1 329 ? -47.030 21.388 12.793 1.00 33.75 329 GLN A C 1
ATOM 2615 O O . GLN A 1 329 ? -47.818 21.213 13.721 1.00 33.75 329 GLN A O 1
ATOM 2620 N N . SER A 1 330 ? -45.874 22.038 12.957 1.00 34.19 330 SER A N 1
ATOM 2621 C CA . SER A 1 330 ? -45.732 23.044 14.016 1.00 34.19 330 SER A CA 1
ATOM 2622 C C . SER A 1 330 ? -44.716 24.132 13.664 1.00 34.19 330 SER A C 1
ATOM 2624 O O . SER A 1 330 ? -43.683 23.897 13.046 1.00 34.19 330 SER A O 1
ATOM 2626 N N . THR A 1 331 ? -45.095 25.342 14.045 1.00 31.02 331 THR A N 1
ATOM 2627 C CA . THR A 1 331 ? -44.537 26.666 13.765 1.00 31.02 331 THR A CA 1
ATOM 2628 C C . THR A 1 331 ? -43.177 26.978 14.400 1.00 31.02 331 THR A C 1
ATOM 2630 O O . THR A 1 331 ? -42.899 26.591 15.531 1.00 31.02 331 THR A O 1
ATOM 2633 N N . VAL A 1 332 ? -42.408 27.832 13.712 1.00 36.88 332 VAL A N 1
ATOM 2634 C CA . VAL A 1 332 ? -41.327 28.677 14.271 1.00 36.88 332 VAL A CA 1
ATOM 2635 C C . VAL A 1 332 ? -41.954 29.790 15.141 1.00 36.88 332 VAL A C 1
ATOM 2637 O O . VAL A 1 332 ? -43.076 30.212 14.847 1.00 36.88 332 VAL A O 1
ATOM 2640 N N . PRO A 1 333 ? -41.279 30.290 16.195 1.00 45.53 333 PRO A N 1
ATOM 2641 C CA . PRO A 1 333 ? -40.780 31.671 16.108 1.00 45.53 333 PRO A CA 1
ATOM 2642 C C . PRO A 1 333 ? -39.374 31.891 16.714 1.00 45.53 333 PRO A C 1
ATOM 2644 O O . PRO A 1 333 ? -38.817 31.050 17.413 1.00 45.53 333 PRO A O 1
ATOM 2647 N N . SER A 1 334 ? -38.805 33.054 16.392 1.00 33.50 334 SER A N 1
ATOM 2648 C CA . SER A 1 334 ? -37.399 33.450 16.573 1.00 33.50 334 SER A CA 1
ATOM 2649 C C . SER A 1 334 ? -37.042 34.108 17.925 1.00 33.50 334 SER A C 1
ATOM 2651 O O . SER A 1 334 ? -37.912 34.479 18.708 1.00 33.50 334 SER A O 1
ATOM 2653 N N . SER A 1 335 ? -35.744 34.441 18.056 1.00 33.88 335 SER A N 1
ATOM 2654 C CA . SER A 1 335 ? -35.148 35.602 18.769 1.00 33.88 335 SER A CA 1
ATOM 2655 C C . SER A 1 335 ? -34.957 35.560 20.299 1.00 33.88 335 SER A C 1
ATOM 2657 O O . SER A 1 335 ? -35.913 35.585 21.065 1.00 33.88 335 SER A O 1
ATOM 2659 N N . ASN A 1 336 ? -33.701 35.607 20.769 1.00 33.22 336 ASN A N 1
ATOM 2660 C CA . ASN A 1 336 ? -32.934 36.831 21.107 1.00 33.22 336 ASN A CA 1
ATOM 2661 C C . ASN A 1 336 ? -31.488 36.429 21.511 1.00 33.22 336 ASN A C 1
ATOM 2663 O O . ASN A 1 336 ? -31.304 35.336 22.032 1.00 33.22 336 ASN A O 1
ATOM 2667 N N . THR A 1 337 ? -30.395 37.109 21.143 1.00 34.78 337 THR A N 1
ATOM 2668 C CA . THR A 1 337 ? -29.939 38.500 21.403 1.00 34.78 337 THR A CA 1
ATOM 2669 C C . THR A 1 337 ? -29.470 38.758 22.847 1.00 34.78 337 THR A C 1
ATOM 2671 O O . THR A 1 337 ? -30.243 39.228 23.675 1.00 34.78 337 THR A O 1
ATOM 2674 N N . ALA A 1 338 ? -28.190 38.465 23.106 1.00 38.06 338 ALA A N 1
ATOM 2675 C CA . ALA A 1 338 ? -27.279 39.029 24.122 1.00 38.06 338 ALA A CA 1
ATOM 2676 C C . ALA A 1 338 ? -25.891 38.437 23.778 1.00 38.06 338 ALA A C 1
ATOM 2678 O O . ALA A 1 338 ? -25.772 37.218 23.699 1.00 38.06 338 ALA A O 1
ATOM 2679 N N . ASP A 1 339 ? -24.836 39.151 23.388 1.00 34.09 339 ASP A N 1
ATOM 2680 C CA . ASP A 1 339 ? -24.328 40.473 23.779 1.00 34.09 339 ASP A CA 1
ATOM 2681 C C . ASP A 1 339 ? -23.940 40.542 25.264 1.00 34.09 339 ASP A C 1
ATOM 2683 O O . ASP A 1 339 ? -24.761 40.826 26.136 1.00 34.09 339 ASP A O 1
ATOM 2687 N N . LEU A 1 340 ? -22.674 40.212 25.543 1.00 42.47 340 LEU A N 1
ATOM 2688 C CA . LEU A 1 340 ? -22.001 40.498 26.806 1.00 42.47 340 LEU A CA 1
ATOM 2689 C C . LEU A 1 340 ? -20.485 40.598 26.590 1.00 42.47 340 LEU A C 1
ATOM 2691 O O . LEU A 1 340 ? -19.873 39.817 25.862 1.00 42.47 340 LEU A O 1
ATOM 2695 N N . THR A 1 341 ? -19.918 41.625 27.207 1.00 37.25 341 THR A N 1
ATOM 2696 C CA . THR A 1 341 ? -18.632 42.247 26.895 1.00 37.25 341 THR A CA 1
ATOM 2697 C C . THR A 1 341 ? -17.430 41.667 27.644 1.00 37.25 341 THR A C 1
ATOM 2699 O O . THR A 1 341 ? -17.526 41.326 28.820 1.00 37.25 341 THR A O 1
ATOM 2702 N N . ASP A 1 342 ? -16.275 41.810 26.991 1.00 34.03 342 ASP A N 1
ATOM 2703 C CA . ASP A 1 342 ? -14.977 42.221 27.553 1.00 34.03 342 ASP A CA 1
ATOM 2704 C C . ASP A 1 342 ? -14.047 41.283 28.348 1.00 34.03 342 ASP A C 1
ATOM 2706 O O . ASP A 1 342 ? -14.429 40.450 29.163 1.00 34.03 342 ASP A O 1
ATOM 2710 N N . ALA A 1 343 ? -12.758 41.612 28.153 1.00 35.34 343 ALA A N 1
ATOM 2711 C CA . ALA A 1 343 ? -11.544 41.194 28.861 1.00 35.34 343 ALA A CA 1
ATOM 2712 C C . ALA A 1 343 ? -11.137 39.706 28.720 1.00 35.34 343 ALA A C 1
ATOM 2714 O O . ALA A 1 343 ? -11.866 38.787 29.058 1.00 35.34 343 ALA A O 1
ATOM 2715 N N . LYS A 1 344 ? -9.890 39.385 28.347 1.00 41.56 344 LYS A N 1
ATOM 2716 C CA . LYS A 1 344 ? -8.669 39.971 28.922 1.00 41.56 344 LYS A CA 1
ATOM 2717 C C . LYS A 1 344 ? -7.438 39.701 28.044 1.00 41.56 344 LYS A C 1
ATOM 2719 O O . LYS A 1 344 ? -7.116 38.549 27.767 1.00 41.56 344 LYS A O 1
ATOM 2724 N N . SER A 1 345 ? -6.710 40.750 27.670 1.00 37.16 345 SER A N 1
ATOM 2725 C CA . SER A 1 345 ? -5.444 40.633 26.938 1.00 37.16 345 SER A CA 1
ATOM 2726 C C . SER A 1 345 ? -4.367 39.955 27.793 1.00 37.16 345 SER A C 1
ATOM 2728 O O . SER A 1 345 ? -4.056 40.434 28.885 1.00 37.16 345 SER A O 1
ATOM 2730 N N . LEU A 1 346 ? -3.762 38.879 27.286 1.00 38.97 346 LEU A N 1
ATOM 2731 C CA . LEU A 1 346 ? -2.581 38.240 27.873 1.00 38.97 346 LEU A CA 1
ATOM 2732 C C . LEU A 1 346 ? -1.380 38.422 26.941 1.00 38.97 346 LEU A C 1
ATOM 2734 O O . LEU A 1 346 ? -1.221 37.720 25.947 1.00 38.97 346 LEU A O 1
ATOM 2738 N N . SER A 1 347 ? -0.527 39.385 27.279 1.00 36.19 347 SER A N 1
ATOM 2739 C CA . SER A 1 347 ? 0.773 39.589 26.646 1.00 36.19 347 SER A CA 1
ATOM 2740 C C . SER A 1 347 ? 1.765 38.525 27.119 1.00 36.19 347 SER A C 1
ATOM 2742 O O . SER A 1 347 ? 2.199 38.559 28.273 1.00 36.19 347 SER A O 1
ATOM 2744 N N . ILE A 1 348 ? 2.149 37.603 26.235 1.00 44.69 348 ILE A N 1
ATOM 2745 C CA . ILE A 1 348 ? 3.217 36.631 26.494 1.00 44.69 348 ILE A CA 1
ATOM 2746 C C . ILE A 1 348 ? 4.549 37.229 26.032 1.00 44.69 348 ILE A C 1
ATOM 2748 O O . ILE A 1 348 ? 4.740 37.529 24.856 1.00 44.69 348 ILE A O 1
ATOM 2752 N N . THR A 1 349 ? 5.473 37.410 26.972 1.00 42.88 349 THR A N 1
ATOM 2753 C CA . THR A 1 349 ? 6.844 37.872 26.720 1.00 42.88 349 THR A CA 1
ATOM 2754 C C . THR A 1 349 ? 7.744 36.722 26.273 1.00 42.88 349 THR A C 1
ATOM 2756 O O . THR A 1 349 ? 7.876 35.730 26.992 1.00 42.88 349 THR A O 1
ATOM 2759 N N . SER A 1 350 ? 8.415 36.877 25.131 1.00 42.53 350 SER A N 1
ATOM 2760 C CA . SER A 1 350 ? 9.406 35.920 24.621 1.00 42.53 350 SER A CA 1
ATOM 2761 C C . SER A 1 350 ? 10.665 35.850 25.505 1.00 42.53 350 SER A C 1
ATOM 2763 O O . SER A 1 350 ? 11.143 36.897 25.949 1.00 42.53 350 SER A O 1
ATOM 2765 N N . PRO A 1 351 ? 11.259 34.662 25.731 1.00 55.34 351 PRO A N 1
ATOM 2766 C CA . PRO A 1 351 ? 12.525 34.535 26.448 1.00 55.34 351 PRO A CA 1
ATOM 2767 C C . PRO A 1 351 ? 13.737 34.844 25.553 1.00 55.34 351 PRO A C 1
ATOM 2769 O O . PRO A 1 351 ? 13.838 34.381 24.419 1.00 55.34 351 PRO A O 1
ATOM 2772 N N . THR A 1 352 ? 14.691 35.599 26.097 1.00 45.09 352 THR A N 1
ATOM 2773 C CA . THR A 1 352 ? 15.953 35.967 25.439 1.00 45.09 352 THR A CA 1
ATOM 2774 C C . THR A 1 352 ? 16.916 34.781 25.344 1.00 45.09 352 THR A C 1
ATOM 2776 O O . THR A 1 352 ? 17.386 34.277 26.367 1.00 45.09 352 THR A O 1
ATOM 2779 N N . THR A 1 353 ? 17.297 34.382 24.130 1.00 51.62 353 THR A N 1
ATOM 2780 C CA . THR A 1 353 ? 18.355 33.384 23.906 1.00 51.62 353 THR A CA 1
ATOM 2781 C C . THR A 1 353 ? 19.726 33.960 24.269 1.00 51.62 353 THR A C 1
ATOM 2783 O O . THR A 1 353 ? 20.128 34.998 23.745 1.00 51.62 353 THR A O 1
ATOM 2786 N N . LYS A 1 354 ? 20.479 33.278 25.142 1.00 48.81 354 LYS A N 1
ATOM 2787 C CA . LYS A 1 354 ? 21.903 33.572 25.370 1.00 48.81 354 LYS A CA 1
ATOM 2788 C C . LYS A 1 354 ? 22.762 32.800 24.374 1.00 48.81 354 LYS A C 1
ATOM 2790 O O . LYS A 1 354 ? 22.752 31.573 24.384 1.00 48.81 354 LYS A O 1
ATOM 2795 N N . THR A 1 355 ? 23.558 33.515 23.587 1.00 44.97 355 THR A N 1
ATOM 2796 C CA . THR A 1 355 ? 24.670 32.931 22.830 1.00 44.97 355 THR A CA 1
ATOM 2797 C C . THR A 1 355 ? 25.732 32.413 23.801 1.00 44.97 355 THR A C 1
ATOM 2799 O O . THR A 1 355 ? 26.195 33.164 24.662 1.00 44.97 355 THR A O 1
ATOM 2802 N N . ILE A 1 356 ? 26.132 31.151 23.654 1.00 51.75 356 ILE A N 1
ATOM 2803 C CA . ILE A 1 356 ? 27.351 30.605 24.257 1.00 51.75 356 ILE A CA 1
ATOM 2804 C C . ILE A 1 356 ? 28.345 30.399 23.118 1.00 51.75 356 ILE A C 1
ATOM 2806 O O . ILE A 1 356 ? 28.036 29.717 22.145 1.00 51.75 356 ILE A O 1
ATOM 2810 N N . THR A 1 357 ? 29.516 31.016 23.244 1.00 47.84 357 THR A N 1
ATOM 2811 C CA . THR A 1 357 ? 30.636 30.847 22.317 1.00 47.84 357 THR A CA 1
ATOM 2812 C C . THR A 1 357 ? 31.608 29.826 22.898 1.00 47.84 357 THR A C 1
ATOM 2814 O O . THR A 1 357 ? 32.035 29.984 24.044 1.00 47.84 357 THR A O 1
ATOM 2817 N N . THR A 1 358 ? 31.984 28.832 22.099 1.00 62.41 358 THR A N 1
ATOM 2818 C CA . THR A 1 358 ? 33.119 27.918 22.309 1.00 62.41 358 THR A CA 1
ATOM 2819 C C . THR A 1 358 ? 33.765 27.654 20.964 1.00 62.41 358 THR A C 1
ATOM 2821 O O . THR A 1 358 ? 32.984 27.292 20.055 1.00 62.41 358 THR A O 1
#

Sequence (358 aa):
METEVCKETSPLSSSQTSLGSAGSNHNHDETSSMPSSKSYEEECISRIFQVLKLCDSCESKIIARRLMINGIQNCGDVLEQQTETDKKKLLDILKIYVKQYWDKKISEEWFHKFLQQQALEKSTIYDQIVTRTATYGSSYMKDDTLLSLTIQFLCEFDEETMKKGDVFNQIWNTLINEGRQGIQCYKNEILGELLKEQLENEQSPLYLALRGYFHQPLENLFKDKEVNIVKDDILEIALDCVANHGWWLGLHHDKVTKSINSTEPGKFETLIEKLKEYLTRQGLPIPIPNQSSSGQSSVPSLNTSALTDAKSLSITSPIPIPNQSSSGQSTVPSSNTADLTDAKSLSITSPTTKTITT

Foldseek 3Di:
DDDDDDDDDDDDDDDDDDDDDDDDDPDPPPPVPDPDPVRVLVVLLVQLCVLLVHDPDPVSSVLSVCCLAFAAVVNVVSPVPHDPVSVVSQLVSSLVSLVVCCVPVDPDPLLVVVLVCCCVVVVVLSSQLSSCCNHGHCPQPDPHNLLSVLLSSQLSDDPVNVVVVVPSVVCVLLCQAFALVSCVLCPVSGPVVSNCQQQVDCSHSLLVSQLVVVLPVLVVLCVVLPLPVPPVVLSVQLSNQCNRTHLARSLVDPSNVCVSCVVPNPSSVVSNVVSVVVCVVVVRDDDDPPCPDPDDPDPDPPPPDDDPDDDDDDDDDDDDDDDDDDDDDDDDDDDDDDDDDDDDDDDDDDDDDDDDDD

pLDDT: mean 73.71, std 23.62, range [28.03, 97.31]

Mean predicted aligned error: 15.23 Å